Protein AF-A0A3P6SF74-F1 (afdb_monomer)

Organism: Cylicostephanus goldi (NCBI:txid71465)

Sequence (276 aa):
MNIPKIVLNPTRSVMKESSLDLLLTGCGDRRTVMIEMDGDQVPVDRVEEAIDQGLDATNKLLEAMNELRAQTGKEKASFTQSQFPEDLLDEVRALCEERLYYILTDPTHDKISRDEAIKEVGKDVVSSIPDGDPTLIQSIYRFLTKKALRDLILDNNMRCDGRGLTDFRPITISVDVFKRLHGSSLFQRGQTQVMSTVTFDSPAAAFHSDSISQLLGSQRKKMFMLHYEFPSYATNEISSSRGANRRELGHGALAEKALKHVVPKQFPYSIRLACQ

pLDDT: mean 92.91, std 8.89, range [43.84, 98.62]

InterPro domains:
  IPR001247 Exoribonuclease, phosphorolytic domain 1 [PF01138] (167-275)
  IPR012162 Polyribonucleotide nucleotidyltransferase [PTHR11252] (5-276)
  IPR015847 Exoribonuclease, phosphorolytic domain 2 [PF03725] (5-56)
  IPR015848 Polyribonucleotide nucleotidyltransferase, RNA-binding domain [PF03726] (88-163)
  IPR020568 Ribosomal protein uS5 domain 2-type superfamily [SSF54211] (136-275)
  IPR027408 PNPase/RNase PH domain superfamily [G3DSA:3.30.230.70] (4-83)
  IPR027408 PNPase/RNase PH domain superfamily [G3DSA:3.30.230.70] (166-276)
  IPR036345 Exoribonuclease, PH domain 2 superfamily [SSF55666] (5-79)

Structure (mmCIF, N/CA/C/O backbone):
data_AF-A0A3P6SF74-F1
#
_entry.id   AF-A0A3P6SF74-F1
#
loop_
_atom_site.group_PDB
_atom_site.id
_atom_site.type_symbol
_atom_site.label_atom_id
_atom_site.label_alt_id
_atom_site.label_comp_id
_atom_site.label_asym_id
_atom_site.label_entity_id
_atom_site.label_seq_id
_atom_site.pdbx_PDB_ins_code
_atom_site.Cartn_x
_atom_site.Cartn_y
_atom_site.Cartn_z
_atom_site.occupancy
_atom_site.B_iso_or_equiv
_atom_site.auth_seq_id
_atom_site.auth_comp_id
_atom_site.auth_asym_id
_atom_site.auth_atom_id
_atom_site.pdbx_PDB_model_num
ATOM 1 N N . MET A 1 1 ? 21.905 -24.222 -18.632 1.00 43.84 1 MET A N 1
ATOM 2 C CA . MET A 1 1 ? 21.871 -22.761 -18.402 1.00 43.84 1 MET A CA 1
ATOM 3 C C . MET A 1 1 ? 22.298 -22.527 -16.964 1.00 43.84 1 MET A C 1
ATOM 5 O O . MET A 1 1 ? 21.776 -23.218 -16.100 1.00 43.84 1 MET A O 1
ATOM 9 N N . ASN A 1 2 ? 23.276 -21.655 -16.705 1.00 54.09 2 ASN A N 1
ATOM 10 C CA . ASN A 1 2 ? 23.675 -21.340 -15.330 1.00 54.09 2 ASN A CA 1
ATOM 11 C C . ASN A 1 2 ? 22.537 -20.573 -14.656 1.00 54.09 2 ASN A C 1
ATOM 13 O O . ASN A 1 2 ? 22.202 -19.473 -15.091 1.00 54.09 2 ASN A O 1
ATOM 17 N N . ILE A 1 3 ? 21.935 -21.164 -13.626 1.00 67.50 3 ILE A N 1
ATOM 18 C CA . ILE A 1 3 ? 20.929 -20.492 -12.803 1.00 67.50 3 ILE A CA 1
ATOM 19 C C . ILE A 1 3 ? 21.654 -19.361 -12.053 1.00 67.50 3 ILE A C 1
ATOM 21 O O . ILE A 1 3 ? 22.651 -19.642 -11.379 1.00 67.50 3 ILE A O 1
ATOM 25 N N . PRO A 1 4 ? 21.224 -18.090 -12.182 1.00 77.12 4 PRO A N 1
ATOM 26 C CA . PRO A 1 4 ? 21.855 -16.976 -11.479 1.00 77.12 4 PRO A CA 1
ATOM 27 C C . PRO A 1 4 ? 21.840 -17.233 -9.973 1.00 77.12 4 PRO A C 1
ATOM 29 O O . PRO A 1 4 ? 20.814 -17.643 -9.440 1.00 77.12 4 PRO A O 1
ATOM 32 N N . LYS A 1 5 ? 22.954 -17.009 -9.278 1.00 89.62 5 LYS A N 1
ATOM 33 C CA . LYS A 1 5 ? 23.075 -17.278 -7.838 1.00 89.62 5 LYS A CA 1
ATOM 34 C C . LYS A 1 5 ? 22.464 -16.137 -7.012 1.00 89.62 5 LYS A C 1
ATOM 36 O O . LYS A 1 5 ? 22.734 -14.976 -7.302 1.00 89.62 5 LYS A O 1
ATOM 41 N N . ILE A 1 6 ? 21.720 -16.462 -5.950 1.00 95.06 6 ILE A N 1
ATOM 42 C CA . ILE A 1 6 ? 21.296 -15.478 -4.938 1.00 95.06 6 ILE A CA 1
ATOM 43 C C . ILE A 1 6 ? 22.501 -15.092 -4.073 1.00 95.06 6 ILE A C 1
ATOM 45 O O . ILE A 1 6 ? 23.246 -15.949 -3.590 1.00 95.06 6 ILE A O 1
ATOM 49 N N . VAL A 1 7 ? 22.708 -13.788 -3.892 1.00 95.75 7 VAL A N 1
ATOM 50 C CA . VAL A 1 7 ? 23.805 -13.233 -3.093 1.00 95.75 7 VAL A CA 1
ATOM 51 C C . VAL A 1 7 ? 23.215 -12.429 -1.944 1.00 95.75 7 VAL A C 1
ATOM 53 O O . VAL A 1 7 ? 22.525 -11.440 -2.165 1.00 95.75 7 VAL A O 1
ATOM 56 N N . LEU A 1 8 ? 23.512 -12.844 -0.714 1.00 96.06 8 LEU A N 1
ATOM 57 C CA . LEU A 1 8 ? 23.119 -12.125 0.495 1.00 96.06 8 LEU A CA 1
ATOM 58 C C . LEU A 1 8 ? 24.068 -10.950 0.745 1.00 96.06 8 LEU A C 1
ATOM 60 O O . LEU A 1 8 ? 25.281 -11.102 0.601 1.00 96.06 8 LEU A O 1
ATOM 64 N N . ASN A 1 9 ? 23.516 -9.804 1.152 1.00 95.38 9 ASN A N 1
ATOM 65 C CA . ASN A 1 9 ? 24.256 -8.565 1.431 1.00 95.38 9 ASN A CA 1
ATOM 66 C C . ASN A 1 9 ? 25.318 -8.233 0.354 1.00 95.38 9 ASN A C 1
ATOM 68 O O . ASN A 1 9 ? 26.505 -8.095 0.670 1.00 95.38 9 ASN A O 1
ATOM 72 N N . PRO A 1 10 ? 24.916 -8.146 -0.930 1.00 95.44 10 PRO A N 1
ATOM 73 C CA . PRO A 1 10 ? 25.836 -7.949 -2.044 1.00 95.44 10 PRO A CA 1
ATOM 74 C C . PRO A 1 10 ? 26.577 -6.611 -1.941 1.00 95.44 10 PRO A C 1
ATOM 76 O O . PRO A 1 10 ? 26.047 -5.593 -1.495 1.00 95.44 10 PRO A O 1
ATOM 79 N N . THR A 1 11 ? 27.825 -6.588 -2.410 1.00 93.69 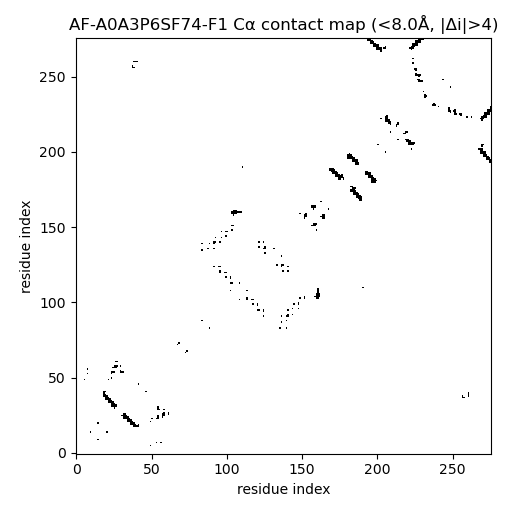11 THR A N 1
ATOM 80 C CA . THR A 1 11 ? 28.590 -5.337 -2.496 1.00 93.69 11 THR A CA 1
ATOM 81 C C . THR A 1 11 ? 28.019 -4.422 -3.581 1.00 93.69 11 THR A C 1
ATOM 83 O O . THR A 1 11 ? 27.364 -4.873 -4.522 1.00 93.69 11 THR A O 1
ATOM 86 N N . ARG A 1 12 ? 28.352 -3.124 -3.529 1.00 88.56 12 ARG A N 1
ATOM 87 C CA . ARG A 1 12 ? 27.967 -2.157 -4.576 1.00 88.56 12 ARG A CA 1
ATOM 88 C C . ARG A 1 12 ? 28.408 -2.569 -5.984 1.00 88.56 12 ARG A C 1
ATOM 90 O O . ARG A 1 12 ? 27.788 -2.143 -6.951 1.00 88.56 12 ARG A O 1
ATOM 97 N N . SER A 1 13 ? 29.492 -3.334 -6.113 1.00 90.12 13 SER A N 1
ATOM 98 C CA . SER A 1 13 ? 29.959 -3.829 -7.411 1.00 90.12 13 SER A CA 1
ATOM 99 C C . SER A 1 13 ? 29.071 -4.957 -7.927 1.00 90.12 13 SER A C 1
ATOM 101 O O . SER A 1 13 ? 28.646 -4.886 -9.072 1.00 90.12 13 SER A O 1
ATOM 103 N N . VAL A 1 14 ? 28.711 -5.920 -7.069 1.00 92.50 14 VAL A N 1
ATOM 104 C CA . VAL A 1 14 ? 27.783 -7.013 -7.415 1.00 92.50 14 VAL A CA 1
ATOM 105 C C . VAL A 1 14 ? 26.395 -6.462 -7.759 1.00 92.50 14 VAL A C 1
ATOM 107 O O . VAL A 1 14 ? 25.792 -6.874 -8.742 1.00 92.50 14 VAL A O 1
ATOM 110 N N . MET A 1 15 ? 25.923 -5.453 -7.021 1.00 91.06 15 MET A N 1
ATOM 111 C CA . MET A 1 15 ? 24.624 -4.816 -7.266 1.00 91.06 15 MET A CA 1
ATOM 112 C C . MET A 1 15 ? 24.486 -4.150 -8.640 1.00 91.06 15 MET A C 1
ATOM 114 O O . MET A 1 15 ? 23.375 -4.037 -9.142 1.00 91.06 15 MET A O 1
ATOM 118 N N . LYS A 1 16 ? 25.586 -3.720 -9.276 1.00 87.75 16 LYS A N 1
ATOM 119 C CA . LYS A 1 16 ? 25.535 -3.116 -10.624 1.00 87.75 16 LYS A CA 1
ATOM 120 C C . LYS A 1 16 ? 25.157 -4.118 -11.713 1.00 87.75 16 LYS A C 1
ATOM 122 O O . LYS A 1 16 ? 24.703 -3.698 -12.773 1.00 87.75 16 LYS A O 1
ATOM 127 N N . GLU A 1 17 ? 25.395 -5.399 -11.460 1.00 90.19 17 GLU A N 1
ATOM 128 C CA . GLU A 1 17 ? 25.134 -6.506 -12.382 1.00 90.19 17 GLU A CA 1
ATOM 129 C C . GLU A 1 17 ? 23.925 -7.341 -11.934 1.00 90.19 17 GLU A C 1
ATOM 131 O O . GLU A 1 17 ? 23.528 -8.273 -12.631 1.00 90.19 17 GLU A O 1
ATOM 136 N N . SER A 1 18 ? 23.331 -7.012 -10.781 1.00 93.44 18 SER A N 1
ATOM 137 C CA . SER A 1 18 ? 22.179 -7.730 -10.246 1.00 93.44 18 SER A CA 1
ATOM 138 C C . SER A 1 18 ? 20.902 -7.361 -10.994 1.00 93.44 18 SER A C 1
ATOM 140 O O . SER A 1 18 ? 20.617 -6.184 -11.218 1.00 93.44 18 SER A O 1
ATOM 142 N N . SER A 1 19 ? 20.098 -8.370 -11.321 1.00 94.19 19 SER A N 1
ATOM 143 C CA . SER A 1 19 ? 18.729 -8.194 -11.810 1.00 94.19 19 SER A CA 1
ATOM 144 C C . SER A 1 19 ? 17.705 -8.062 -10.680 1.00 94.19 19 SER A C 1
ATOM 146 O O . SER A 1 19 ? 16.549 -7.772 -10.966 1.00 94.19 19 SER A O 1
ATOM 148 N N . LEU A 1 20 ? 18.107 -8.268 -9.420 1.00 95.75 20 LEU A N 1
ATOM 149 C CA . LEU A 1 20 ? 17.253 -8.165 -8.237 1.00 95.75 20 LEU A CA 1
ATOM 150 C C . LEU A 1 20 ? 17.964 -7.392 -7.118 1.00 95.75 20 LEU A C 1
ATOM 152 O O . LEU A 1 20 ? 19.059 -7.757 -6.689 1.00 95.75 20 LEU A O 1
ATOM 156 N N . ASP A 1 21 ? 17.312 -6.355 -6.616 1.00 96.38 21 ASP A N 1
ATOM 157 C CA . ASP A 1 21 ? 17.598 -5.696 -5.346 1.00 96.38 21 ASP A CA 1
ATOM 158 C C . ASP A 1 21 ? 16.423 -5.990 -4.412 1.00 96.38 21 ASP A C 1
ATOM 160 O O . ASP A 1 21 ? 15.308 -5.531 -4.659 1.00 96.38 21 ASP A O 1
ATOM 164 N N . LEU A 1 22 ? 16.644 -6.814 -3.391 1.00 97.06 22 LEU A N 1
ATOM 165 C CA . LEU A 1 22 ? 15.616 -7.236 -2.445 1.00 97.06 22 LEU A CA 1
ATOM 166 C C . LEU A 1 22 ? 16.090 -6.926 -1.031 1.00 97.06 22 LEU A C 1
ATOM 168 O O . LEU A 1 22 ? 17.051 -7.517 -0.537 1.00 97.06 22 LEU A O 1
ATOM 172 N N . LEU A 1 23 ? 15.367 -6.035 -0.364 1.00 97.50 23 LEU A N 1
ATOM 173 C CA . LEU A 1 23 ? 15.525 -5.763 1.049 1.00 97.50 23 LEU A CA 1
ATOM 174 C C . LEU A 1 23 ? 14.398 -6.456 1.811 1.00 97.50 23 LEU A C 1
ATOM 176 O O . LEU A 1 23 ? 13.215 -6.217 1.572 1.00 97.50 23 LEU A O 1
ATOM 180 N N . LEU A 1 24 ? 14.790 -7.310 2.749 1.00 97.00 24 LEU A N 1
ATOM 181 C CA . LEU A 1 24 ? 13.889 -8.125 3.547 1.00 97.00 24 LEU A CA 1
ATOM 182 C C . LEU A 1 24 ? 14.137 -7.857 5.028 1.00 97.00 24 LEU A C 1
ATOM 184 O O . LEU A 1 24 ? 15.274 -7.852 5.493 1.00 97.00 24 LEU A O 1
ATOM 188 N N . THR A 1 25 ? 13.060 -7.664 5.781 1.00 96.44 25 THR A N 1
ATOM 189 C CA . THR A 1 25 ? 13.086 -7.677 7.245 1.00 96.44 25 THR A CA 1
ATOM 190 C C . THR A 1 25 ? 12.213 -8.813 7.740 1.00 96.44 25 THR A C 1
ATOM 192 O O . THR A 1 25 ? 11.014 -8.849 7.455 1.00 96.44 25 THR A O 1
ATOM 195 N N . GLY A 1 26 ? 12.814 -9.721 8.502 1.00 93.81 26 GLY A N 1
ATOM 196 C CA . GLY A 1 26 ? 12.118 -10.807 9.178 1.00 93.81 26 GLY A CA 1
ATOM 197 C C . GLY A 1 26 ? 12.044 -10.603 10.689 1.00 93.81 26 GLY A C 1
ATOM 198 O O . GLY A 1 26 ? 12.838 -9.875 11.286 1.00 93.81 26 GLY A O 1
ATOM 199 N N . CYS A 1 27 ? 11.094 -11.284 11.312 1.00 91.06 27 CYS A N 1
ATOM 200 C CA . CYS A 1 27 ? 11.079 -11.572 12.737 1.00 91.06 27 CYS A CA 1
ATOM 201 C C . CYS A 1 27 ? 11.029 -13.096 12.938 1.00 91.06 27 CYS A C 1
ATOM 203 O O . CYS A 1 27 ? 10.883 -13.843 11.968 1.00 91.06 27 CYS A O 1
ATOM 205 N N . GLY A 1 28 ? 11.226 -13.557 14.178 1.00 85.19 28 GLY A N 1
ATOM 206 C CA . GLY A 1 28 ? 11.358 -14.986 14.493 1.00 85.19 28 GLY A CA 1
ATOM 207 C C . GLY A 1 28 ? 10.264 -15.860 13.867 1.00 85.19 28 GLY A C 1
ATOM 208 O O . GLY A 1 28 ? 9.172 -15.383 13.556 1.00 85.19 28 GLY A O 1
ATOM 209 N N . ASP A 1 29 ? 10.559 -17.148 13.698 1.00 86.25 29 ASP A N 1
ATOM 210 C CA . ASP A 1 29 ? 9.662 -18.137 13.078 1.00 86.25 29 ASP A CA 1
ATOM 211 C C . ASP A 1 29 ? 9.425 -17.907 11.575 1.00 86.25 29 ASP A C 1
ATOM 213 O O . ASP A 1 29 ? 8.319 -18.102 11.077 1.00 86.25 29 ASP A O 1
ATOM 217 N N . ARG A 1 30 ? 10.461 -17.470 10.839 1.00 89.69 30 ARG A N 1
ATOM 218 C CA . ARG A 1 30 ? 10.393 -17.197 9.385 1.00 89.69 30 ARG A CA 1
ATOM 219 C C . ARG A 1 30 ? 9.278 -16.212 8.998 1.00 89.69 30 ARG A C 1
ATOM 221 O O . ARG A 1 30 ? 8.708 -16.301 7.912 1.00 89.69 30 ARG A O 1
ATOM 228 N N . ARG A 1 31 ? 8.936 -15.268 9.874 1.00 93.25 31 ARG A N 1
ATOM 229 C CA . ARG A 1 31 ? 7.874 -14.297 9.601 1.00 93.25 31 ARG A CA 1
ATOM 230 C C . ARG A 1 31 ? 8.437 -13.071 8.906 1.00 93.25 31 ARG A C 1
ATOM 232 O O . ARG A 1 31 ? 9.349 -12.421 9.409 1.00 93.25 31 ARG A O 1
ATOM 239 N N . THR A 1 32 ? 7.845 -12.712 7.777 1.00 95.38 32 THR A N 1
ATOM 240 C CA . THR A 1 32 ? 8.178 -11.483 7.057 1.00 95.38 32 THR A CA 1
ATOM 241 C C . THR A 1 32 ? 7.487 -10.281 7.695 1.00 95.38 32 THR A C 1
ATOM 243 O O . THR A 1 32 ? 6.274 -10.283 7.893 1.00 95.38 32 THR A O 1
ATOM 246 N N . VAL A 1 33 ? 8.260 -9.233 7.984 1.00 96.44 33 VAL A N 1
ATOM 247 C CA . VAL A 1 33 ? 7.759 -7.938 8.473 1.00 96.44 33 VAL A CA 1
ATOM 248 C C . VAL A 1 33 ? 7.699 -6.916 7.342 1.00 96.44 33 VAL A C 1
ATOM 250 O O . VAL A 1 33 ? 6.739 -6.155 7.255 1.00 96.44 33 VAL A O 1
ATOM 253 N N . MET A 1 34 ? 8.717 -6.881 6.479 1.00 97.50 34 MET A N 1
ATOM 254 C CA . MET A 1 34 ? 8.796 -5.920 5.379 1.00 97.50 34 MET A CA 1
ATOM 255 C C . MET A 1 34 ? 9.583 -6.490 4.200 1.00 97.50 34 MET A C 1
ATOM 257 O O . MET A 1 34 ? 10.592 -7.167 4.398 1.00 97.50 34 MET A O 1
ATOM 261 N N . ILE A 1 35 ? 9.108 -6.191 2.991 1.00 96.81 35 ILE A N 1
ATOM 262 C CA . ILE A 1 35 ? 9.794 -6.424 1.721 1.00 96.81 35 ILE A CA 1
ATOM 263 C C . ILE A 1 35 ? 9.791 -5.106 0.948 1.00 96.81 35 ILE A C 1
ATOM 265 O O . ILE A 1 35 ? 8.738 -4.494 0.783 1.00 96.81 35 ILE A O 1
ATOM 269 N N . GLU A 1 36 ? 10.954 -4.713 0.444 1.00 97.56 36 GLU A N 1
ATOM 270 C CA . GLU A 1 36 ? 11.131 -3.643 -0.535 1.00 97.56 36 GLU A CA 1
ATOM 271 C C . GLU A 1 36 ? 12.008 -4.197 -1.656 1.00 97.56 36 GLU A C 1
ATOM 273 O O . GLU A 1 36 ? 13.078 -4.741 -1.384 1.00 97.56 36 GLU A O 1
ATOM 278 N N . MET A 1 37 ? 11.567 -4.088 -2.912 1.00 95.62 37 MET A N 1
ATOM 279 C CA . MET A 1 37 ? 12.293 -4.702 -4.022 1.00 95.62 37 MET A CA 1
ATOM 280 C C . MET A 1 37 ? 12.320 -3.859 -5.293 1.00 95.62 37 MET A C 1
ATOM 282 O O . MET A 1 37 ? 11.469 -3.000 -5.526 1.00 95.62 37 MET A O 1
ATOM 286 N N . ASP A 1 38 ? 13.312 -4.136 -6.124 1.00 95.44 38 ASP A N 1
ATOM 287 C CA . ASP A 1 38 ? 13.512 -3.586 -7.454 1.00 95.44 38 ASP A CA 1
ATOM 288 C C . ASP A 1 38 ? 14.123 -4.683 -8.330 1.00 95.44 38 ASP A C 1
ATOM 290 O O . ASP A 1 38 ? 15.183 -5.216 -8.011 1.00 95.44 38 ASP A O 1
ATOM 294 N N . GLY A 1 39 ? 13.434 -5.069 -9.403 1.00 94.44 39 GLY A N 1
ATOM 295 C CA . GLY A 1 39 ? 13.828 -6.221 -10.206 1.00 94.44 39 GLY A CA 1
ATOM 296 C C . GLY A 1 39 ? 13.581 -6.025 -11.695 1.00 94.44 39 GLY A C 1
ATOM 297 O O . GLY A 1 39 ? 12.518 -5.555 -12.099 1.00 94.44 39 GLY A O 1
ATOM 298 N N . ASP A 1 40 ? 14.552 -6.430 -12.510 1.00 95.00 40 ASP A N 1
ATOM 299 C CA . ASP A 1 40 ? 14.446 -6.464 -13.970 1.00 95.00 40 ASP A CA 1
ATOM 300 C C . ASP A 1 40 ? 13.708 -7.737 -14.404 1.00 95.00 40 ASP A C 1
ATOM 302 O O . ASP A 1 40 ? 14.323 -8.757 -14.715 1.00 95.00 40 ASP A O 1
ATOM 306 N N . GLN A 1 41 ? 12.370 -7.688 -14.332 1.00 93.50 41 GLN A N 1
ATOM 307 C CA . GLN A 1 41 ? 11.460 -8.756 -14.780 1.00 93.50 41 GLN A CA 1
ATOM 308 C C . GLN A 1 41 ? 11.825 -10.146 -14.225 1.00 93.50 41 GLN A C 1
ATOM 310 O O . GLN A 1 41 ? 11.808 -11.157 -14.928 1.00 93.50 41 GLN A O 1
ATOM 315 N N . VAL A 1 42 ? 12.176 -10.186 -12.939 1.00 95.06 42 VAL A N 1
ATOM 316 C CA . VAL A 1 42 ? 12.613 -11.404 -12.253 1.00 95.06 42 VAL A CA 1
ATOM 317 C C . VAL A 1 42 ? 11.432 -12.378 -12.102 1.00 95.06 42 VAL A C 1
ATOM 319 O O . VAL A 1 42 ? 10.369 -11.958 -11.640 1.00 95.06 42 VAL A O 1
ATOM 322 N N . PRO A 1 43 ? 11.597 -13.667 -12.458 1.00 95.12 43 PRO A N 1
ATOM 323 C CA . PRO A 1 43 ? 10.570 -14.687 -12.252 1.00 95.12 43 PRO A CA 1
ATOM 324 C C . PRO A 1 43 ? 10.137 -14.820 -10.783 1.00 95.12 43 PRO A C 1
ATOM 326 O O . PRO A 1 43 ? 10.958 -14.681 -9.875 1.00 95.12 43 PRO A O 1
ATOM 329 N N . VAL A 1 44 ? 8.851 -15.099 -10.547 1.00 95.12 44 VAL A N 1
ATOM 330 C CA . VAL A 1 44 ? 8.259 -15.139 -9.193 1.00 95.12 44 VAL A CA 1
ATOM 331 C C . VAL A 1 44 ? 8.921 -16.198 -8.310 1.00 95.12 44 VAL A C 1
ATOM 333 O O . VAL A 1 44 ? 9.284 -15.898 -7.179 1.00 95.12 44 VAL A O 1
ATOM 336 N N . ASP A 1 45 ? 9.174 -17.388 -8.850 1.00 95.88 45 ASP A N 1
ATOM 337 C CA . ASP A 1 45 ? 9.881 -18.486 -8.179 1.00 95.88 45 ASP A CA 1
ATOM 338 C C . ASP A 1 45 ? 11.293 -18.079 -7.720 1.00 95.88 45 ASP A C 1
ATOM 340 O O . ASP A 1 45 ? 11.754 -18.466 -6.646 1.00 95.88 45 ASP A O 1
ATOM 344 N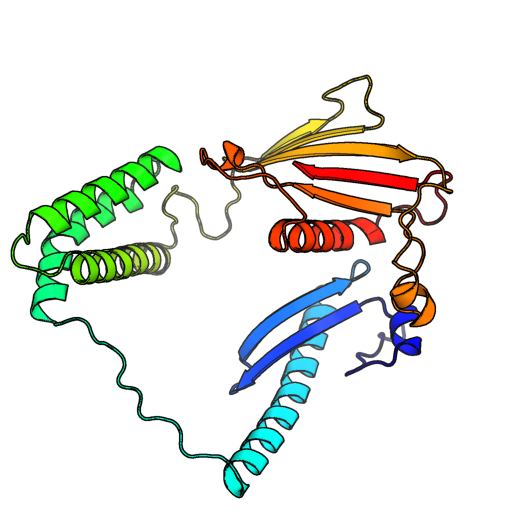 N . ARG A 1 46 ? 11.984 -17.229 -8.493 1.00 95.12 46 ARG A N 1
ATOM 345 C CA . ARG A 1 46 ? 13.293 -16.685 -8.096 1.00 95.12 46 ARG A CA 1
ATOM 346 C C . ARG A 1 46 ? 13.181 -15.670 -6.961 1.00 95.12 46 ARG A C 1
ATOM 348 O O . ARG A 1 46 ? 14.081 -15.615 -6.124 1.00 95.12 46 ARG A O 1
ATOM 355 N N . VAL A 1 47 ? 12.109 -14.876 -6.927 1.00 95.56 47 VAL A N 1
ATOM 356 C CA . VAL A 1 47 ? 11.836 -13.947 -5.819 1.00 95.56 47 VAL A CA 1
ATOM 357 C C . VAL A 1 47 ? 11.501 -14.725 -4.546 1.00 95.56 47 VAL A C 1
ATOM 359 O O . VAL A 1 47 ? 12.038 -14.398 -3.491 1.00 95.56 47 VAL A O 1
ATOM 362 N N . GLU A 1 48 ? 10.688 -15.777 -4.641 1.00 95.88 48 GLU A N 1
ATOM 363 C CA . GLU A 1 48 ? 10.366 -16.667 -3.518 1.00 95.88 48 GLU A CA 1
ATOM 364 C C . GLU A 1 48 ? 11.628 -17.327 -2.945 1.00 95.88 48 GLU A C 1
ATOM 366 O O . GLU A 1 48 ? 11.880 -17.220 -1.745 1.00 95.88 48 GLU A O 1
ATOM 371 N N . GLU A 1 49 ? 12.497 -17.887 -3.798 1.00 96.00 49 GLU A N 1
ATOM 372 C CA . GLU A 1 49 ? 13.772 -18.465 -3.351 1.00 96.00 49 GLU A CA 1
ATOM 373 C C . GLU A 1 49 ? 14.671 -17.418 -2.662 1.00 96.00 49 GLU A C 1
ATOM 375 O O . GLU A 1 49 ? 15.332 -17.712 -1.662 1.00 96.00 49 GLU A O 1
ATOM 380 N N . ALA A 1 50 ? 14.696 -16.177 -3.164 1.00 96.44 50 ALA A N 1
ATOM 381 C CA . ALA A 1 50 ? 15.460 -15.090 -2.552 1.00 96.44 50 ALA A CA 1
ATOM 382 C C . ALA A 1 50 ? 14.905 -14.686 -1.178 1.00 96.44 50 ALA A C 1
ATOM 384 O O . ALA A 1 50 ? 15.687 -14.417 -0.261 1.00 96.44 50 ALA A O 1
ATOM 385 N N . ILE A 1 51 ? 13.579 -14.677 -1.013 1.00 96.88 51 ILE A N 1
ATOM 386 C CA . ILE A 1 51 ? 12.927 -14.434 0.278 1.00 96.88 51 ILE A CA 1
ATOM 387 C C . ILE A 1 51 ? 13.272 -15.557 1.257 1.00 96.88 51 ILE A C 1
ATOM 389 O O . ILE A 1 51 ? 13.674 -15.265 2.382 1.00 96.88 51 ILE A O 1
ATOM 393 N N . ASP A 1 52 ? 13.191 -16.820 0.835 1.00 95.50 52 ASP A N 1
ATOM 394 C CA . ASP A 1 52 ? 13.498 -17.963 1.697 1.00 95.50 52 ASP A CA 1
ATOM 395 C C . ASP A 1 52 ? 14.946 -17.940 2.199 1.00 95.50 52 ASP A C 1
ATOM 397 O O . ASP A 1 52 ? 15.179 -18.036 3.409 1.00 95.50 52 ASP A O 1
ATOM 401 N N . GLN A 1 53 ? 15.915 -17.724 1.300 1.00 95.88 53 GLN A N 1
ATOM 402 C CA . GLN A 1 53 ? 17.324 -17.583 1.685 1.00 95.88 53 GLN A CA 1
ATOM 403 C C . GLN A 1 53 ? 17.568 -16.341 2.556 1.00 95.88 53 GLN A C 1
ATOM 405 O O . GLN A 1 53 ? 18.410 -16.360 3.459 1.00 95.88 53 GLN A O 1
ATOM 410 N N . GLY A 1 54 ? 16.830 -15.254 2.311 1.00 96.06 54 GLY A N 1
ATOM 411 C CA . GLY A 1 54 ? 16.881 -14.043 3.125 1.00 96.06 54 GLY A CA 1
ATOM 412 C C . GLY A 1 54 ? 16.356 -14.260 4.550 1.00 96.06 54 GLY A C 1
ATOM 413 O O . GLY A 1 54 ? 16.952 -13.758 5.508 1.00 96.06 54 GLY A O 1
ATOM 414 N N . LEU A 1 55 ? 15.279 -15.033 4.718 1.00 96.44 55 LEU A N 1
ATOM 415 C CA . LEU A 1 55 ? 14.722 -15.386 6.029 1.00 96.44 55 LEU A CA 1
ATOM 416 C C . LEU A 1 55 ? 15.677 -16.293 6.816 1.00 96.44 55 LEU A C 1
ATOM 418 O O . LEU A 1 55 ? 15.890 -16.054 8.006 1.00 96.44 55 LEU A O 1
ATOM 422 N N . ASP A 1 56 ? 16.320 -17.262 6.158 1.00 94.38 56 ASP A N 1
ATOM 423 C CA . ASP A 1 56 ? 17.359 -18.100 6.776 1.00 94.38 56 ASP A CA 1
ATOM 424 C C . ASP A 1 56 ? 18.536 -17.267 7.289 1.00 94.38 56 ASP A C 1
ATOM 426 O O . ASP A 1 56 ? 19.026 -17.465 8.404 1.00 94.38 56 ASP A O 1
ATOM 430 N N . ALA A 1 57 ? 18.986 -16.300 6.489 1.00 94.00 57 ALA A N 1
ATOM 431 C CA . ALA A 1 57 ? 20.045 -15.381 6.884 1.00 94.00 57 ALA A CA 1
ATOM 432 C C . ALA A 1 57 ? 19.619 -14.476 8.050 1.00 94.00 57 ALA A C 1
ATOM 434 O O . ALA A 1 57 ? 20.398 -14.247 8.976 1.00 94.00 57 ALA A O 1
ATOM 435 N N . THR A 1 58 ? 18.374 -13.996 8.028 1.00 95.44 58 THR A N 1
ATOM 436 C CA . THR A 1 58 ? 17.806 -13.155 9.088 1.00 95.44 58 THR A CA 1
ATOM 437 C C . THR A 1 58 ? 17.716 -13.911 10.411 1.00 95.44 58 THR A C 1
ATOM 439 O O . THR A 1 58 ? 18.045 -13.344 11.450 1.00 95.44 58 THR A O 1
ATOM 442 N N . ASN A 1 59 ? 17.353 -15.197 10.395 1.00 92.94 59 ASN A N 1
ATOM 443 C CA . ASN A 1 59 ? 17.291 -16.014 11.610 1.00 92.94 59 ASN A CA 1
ATOM 444 C C . ASN A 1 59 ? 18.648 -16.097 12.323 1.00 92.94 59 ASN A C 1
ATOM 446 O O . ASN A 1 59 ? 18.701 -15.910 13.535 1.00 92.94 59 ASN A O 1
ATOM 450 N N . LYS A 1 60 ? 19.754 -16.239 11.581 1.00 93.19 60 LYS A N 1
ATOM 451 C CA . LYS A 1 60 ? 21.112 -16.223 12.161 1.00 93.19 60 LYS A CA 1
ATOM 452 C C . LYS A 1 60 ? 21.438 -14.894 12.848 1.00 93.19 60 LYS A C 1
ATOM 454 O O . LYS A 1 60 ? 22.077 -14.866 13.896 1.00 93.19 60 LYS A O 1
ATOM 459 N N . LEU A 1 61 ? 20.991 -13.775 12.270 1.00 94.31 61 LEU A N 1
ATOM 460 C CA . LEU A 1 61 ? 21.143 -12.456 12.893 1.00 94.31 61 LEU A CA 1
ATOM 461 C C . LEU A 1 61 ? 20.296 -12.341 14.165 1.00 94.31 61 LEU A C 1
ATOM 463 O O . LEU A 1 61 ? 20.766 -11.800 15.162 1.00 94.31 61 LEU A O 1
ATOM 467 N N . LEU A 1 62 ? 19.067 -12.863 14.147 1.00 94.88 62 LEU A N 1
ATOM 468 C CA . LEU A 1 62 ? 18.178 -12.872 15.310 1.00 94.88 62 LEU A CA 1
ATOM 469 C C . LEU A 1 62 ? 18.737 -13.725 16.454 1.00 94.88 62 LEU A C 1
ATOM 471 O O . LEU A 1 62 ? 18.649 -13.306 17.607 1.00 94.88 62 LEU A O 1
ATOM 475 N N . GLU A 1 63 ? 19.336 -14.878 16.155 1.00 94.94 63 GLU A N 1
ATOM 476 C CA . GLU A 1 63 ? 20.042 -15.717 17.132 1.00 94.94 63 GLU A CA 1
ATOM 477 C C . GLU A 1 63 ? 21.166 -14.929 17.813 1.00 94.94 63 GLU A C 1
ATOM 479 O O . GLU A 1 63 ? 21.142 -14.769 19.032 1.00 94.94 63 GLU A O 1
ATOM 484 N N . ALA A 1 64 ? 22.059 -14.308 17.036 1.00 95.62 64 ALA A N 1
ATOM 485 C CA . ALA A 1 64 ? 23.141 -13.485 17.577 1.00 95.62 64 ALA A CA 1
ATOM 486 C C . ALA A 1 64 ? 22.627 -12.284 18.401 1.00 95.62 64 ALA A C 1
ATOM 488 O O . ALA A 1 64 ? 23.169 -11.961 19.460 1.00 95.62 64 ALA A O 1
ATOM 489 N N . MET A 1 65 ? 21.551 -11.620 17.959 1.00 95.69 65 MET A N 1
ATOM 490 C CA . MET A 1 65 ? 20.916 -10.539 18.724 1.00 95.69 65 MET A CA 1
ATOM 491 C C . MET A 1 65 ? 20.310 -11.043 20.042 1.00 95.69 65 MET A C 1
ATOM 493 O O . MET A 1 65 ? 20.379 -10.345 21.056 1.00 95.69 65 MET A O 1
ATOM 497 N N . ASN A 1 66 ? 19.720 -12.241 20.048 1.00 95.31 66 ASN A N 1
ATOM 498 C CA . ASN A 1 66 ? 19.166 -12.863 21.247 1.00 95.31 66 ASN A CA 1
ATOM 499 C C . ASN A 1 66 ? 20.265 -13.291 22.226 1.00 95.31 66 ASN A C 1
ATOM 501 O O . ASN A 1 66 ? 20.094 -13.090 23.428 1.00 95.31 66 ASN A O 1
ATOM 505 N N . GLU A 1 67 ? 21.391 -13.808 21.735 1.00 97.25 67 GLU A N 1
ATOM 506 C CA . GLU A 1 67 ? 22.576 -14.108 22.548 1.00 97.25 67 GLU A CA 1
ATOM 507 C C . GLU A 1 67 ? 23.144 -12.840 23.191 1.00 97.25 67 GLU A C 1
ATOM 509 O O . GLU A 1 67 ? 23.348 -12.793 24.406 1.00 97.25 67 GLU A O 1
ATOM 514 N N . LEU A 1 68 ? 23.316 -11.768 22.410 1.00 97.56 68 LEU A N 1
ATOM 515 C CA . LEU A 1 68 ? 23.781 -10.480 22.925 1.00 97.56 68 LEU A CA 1
ATOM 516 C C . LEU A 1 68 ? 22.823 -9.919 23.986 1.00 97.56 68 LEU A C 1
ATOM 518 O O . LEU A 1 68 ? 23.257 -9.428 25.033 1.00 97.56 68 LEU A O 1
ATOM 522 N N . ARG A 1 69 ? 21.511 -10.034 23.745 1.00 96.62 69 ARG A N 1
ATOM 523 C CA . ARG A 1 69 ? 20.470 -9.664 24.711 1.00 96.62 69 ARG A CA 1
ATOM 524 C C . ARG A 1 69 ? 20.538 -10.518 25.976 1.00 96.62 69 ARG A C 1
ATOM 526 O O . ARG A 1 69 ? 20.313 -9.980 27.051 1.00 96.62 69 ARG A O 1
ATOM 533 N N . ALA A 1 70 ? 20.835 -11.812 25.881 1.00 96.94 70 ALA A N 1
ATOM 534 C CA . ALA A 1 70 ? 20.965 -12.673 27.055 1.00 96.94 70 ALA A CA 1
ATOM 535 C C . ALA A 1 7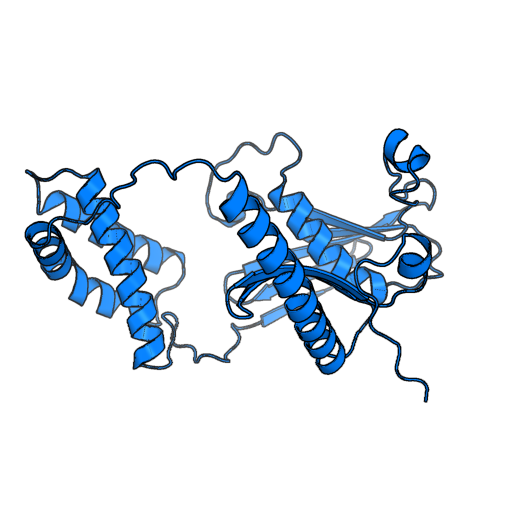0 ? 22.172 -12.281 27.925 1.00 96.94 70 ALA A C 1
ATOM 537 O O . ALA A 1 70 ? 22.093 -12.353 29.146 1.00 96.94 70 ALA A O 1
ATOM 538 N N . GLN A 1 71 ? 23.264 -11.824 27.306 1.00 97.38 71 GLN A N 1
ATOM 539 C CA . GLN A 1 71 ? 24.481 -11.421 28.018 1.00 97.38 71 GLN A CA 1
ATOM 540 C C . GLN A 1 71 ? 24.393 -10.015 28.629 1.00 97.38 71 GLN A C 1
ATOM 542 O O . GLN A 1 71 ? 24.941 -9.774 29.700 1.00 97.38 71 GLN A O 1
ATOM 547 N N . THR A 1 72 ? 23.758 -9.065 27.932 1.00 97.12 72 THR A N 1
ATOM 548 C CA . THR A 1 72 ? 23.855 -7.626 28.264 1.00 97.12 72 THR A CA 1
ATOM 549 C C . THR A 1 72 ? 22.540 -6.853 28.134 1.00 97.12 72 THR A C 1
ATOM 551 O O . THR A 1 72 ? 22.510 -5.625 28.249 1.00 97.12 72 THR A O 1
ATOM 554 N N . GLY A 1 73 ? 21.432 -7.544 27.868 1.00 95.31 73 GLY A N 1
ATOM 555 C CA . GLY A 1 73 ? 20.132 -6.921 27.667 1.00 95.31 73 GLY A CA 1
ATOM 556 C C . GLY A 1 73 ? 19.608 -6.270 28.941 1.00 95.31 73 GLY A C 1
ATOM 557 O O . GLY A 1 73 ? 19.634 -6.854 30.019 1.00 95.31 73 GLY A O 1
ATOM 558 N N . LYS A 1 74 ? 19.084 -5.052 28.802 1.00 96.50 74 LYS A N 1
ATOM 559 C CA . LYS A 1 74 ? 18.355 -4.387 29.884 1.00 96.50 74 LYS A CA 1
ATOM 560 C C . LYS A 1 74 ? 17.013 -5.074 30.108 1.00 96.50 74 LYS A C 1
ATOM 562 O O . LYS A 1 74 ? 16.383 -5.534 29.149 1.00 96.50 74 LYS A O 1
ATOM 567 N N . GLU A 1 75 ? 16.561 -5.070 31.358 1.00 94.88 75 GLU A N 1
ATOM 568 C CA . GLU A 1 75 ? 15.204 -5.479 31.699 1.00 94.88 75 GLU A CA 1
ATOM 569 C C . GLU A 1 75 ? 14.198 -4.657 30.883 1.00 94.88 75 GLU A C 1
ATOM 571 O O . GLU A 1 75 ? 14.356 -3.446 30.683 1.00 94.88 75 GLU A O 1
ATOM 576 N N . LYS A 1 76 ? 13.188 -5.335 30.334 1.00 94.62 76 LYS A N 1
ATOM 577 C CA . LYS A 1 76 ? 12.118 -4.653 29.610 1.00 94.62 76 LYS A CA 1
ATOM 578 C C . LYS A 1 76 ? 11.314 -3.834 30.610 1.00 94.62 76 LYS A C 1
ATOM 580 O O . LYS A 1 76 ? 10.988 -4.325 31.683 1.00 94.62 76 LYS A O 1
ATOM 585 N N . ALA A 1 77 ? 10.973 -2.603 30.237 1.00 93.81 77 ALA A N 1
ATOM 586 C CA . ALA A 1 77 ? 10.045 -1.810 31.029 1.00 93.81 77 ALA A CA 1
ATOM 587 C C . ALA A 1 77 ? 8.738 -2.593 31.211 1.00 93.81 77 ALA A C 1
ATOM 589 O O . ALA A 1 77 ? 8.246 -3.202 30.254 1.00 93.81 77 ALA A O 1
ATOM 590 N N . SER A 1 78 ? 8.188 -2.570 32.425 1.00 92.56 78 SER A N 1
ATOM 591 C CA . SER A 1 78 ? 6.862 -3.118 32.668 1.00 92.56 78 SER A CA 1
ATOM 592 C C . SER A 1 78 ? 5.857 -2.376 31.788 1.00 92.56 78 SER A C 1
ATOM 594 O O . SER A 1 78 ? 5.797 -1.147 31.759 1.00 92.56 78 SER A O 1
ATOM 596 N N . PHE A 1 79 ? 5.098 -3.139 31.011 1.00 89.88 79 PHE A N 1
ATOM 597 C CA . PHE A 1 79 ? 4.057 -2.620 30.141 1.00 89.88 79 PHE A CA 1
ATOM 598 C C . PHE A 1 79 ? 2.806 -3.452 30.370 1.00 89.88 79 PHE A C 1
ATOM 600 O O . PHE A 1 79 ? 2.781 -4.644 30.067 1.00 89.88 79 PHE A O 1
ATOM 607 N N . THR A 1 80 ? 1.770 -2.815 30.901 1.00 86.31 80 THR A N 1
ATOM 608 C CA . THR A 1 80 ? 0.440 -3.411 30.972 1.00 86.31 80 THR A CA 1
ATOM 609 C C . THR A 1 80 ? -0.323 -2.949 29.746 1.00 86.31 80 THR A C 1
ATOM 611 O O . THR A 1 80 ? -0.570 -1.755 29.579 1.00 86.31 80 THR A O 1
ATOM 614 N N . GLN A 1 81 ? -0.677 -3.885 28.867 1.00 81.94 81 GLN A N 1
ATOM 615 C CA . GLN A 1 81 ? -1.535 -3.571 27.734 1.00 81.94 81 GLN A CA 1
ATOM 616 C C . GLN A 1 81 ? -2.891 -3.101 28.262 1.00 81.94 8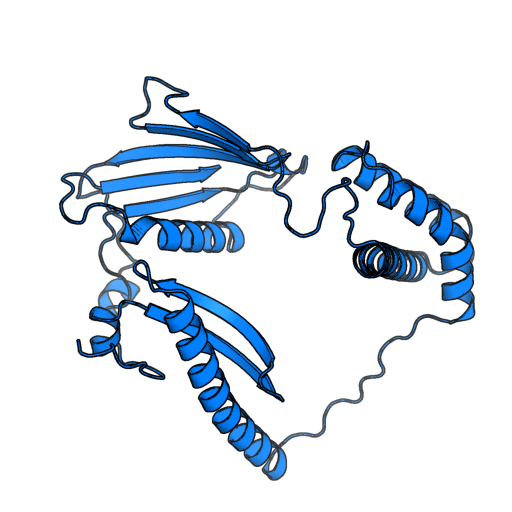1 GLN A C 1
ATOM 618 O O . GLN A 1 81 ? -3.531 -3.816 29.031 1.00 81.94 81 GLN A O 1
ATOM 623 N N . SER A 1 82 ? -3.333 -1.915 27.844 1.00 79.25 82 SER A N 1
ATOM 624 C CA . SER A 1 82 ? -4.681 -1.441 28.145 1.00 79.25 82 SER A CA 1
ATOM 625 C C . SER A 1 82 ? -5.689 -2.421 27.552 1.00 79.25 82 SER A C 1
ATOM 627 O O . SER A 1 82 ? -5.772 -2.575 26.332 1.00 79.25 82 SER A O 1
ATOM 629 N N . GLN A 1 83 ? -6.415 -3.112 28.423 1.00 87.56 83 GLN A N 1
ATOM 630 C CA . GLN A 1 83 ? -7.572 -3.906 28.040 1.00 87.56 83 GLN A CA 1
ATOM 631 C C . GLN A 1 83 ? -8.813 -3.029 28.148 1.00 87.56 83 GLN A C 1
ATOM 633 O O . GLN A 1 83 ? -8.886 -2.141 29.000 1.00 87.56 83 GLN A O 1
ATOM 638 N N . PHE A 1 84 ? -9.770 -3.253 27.256 1.00 92.81 84 PHE A N 1
ATOM 639 C CA . PHE A 1 84 ? -11.068 -2.610 27.378 1.00 92.81 84 PHE A CA 1
ATOM 640 C C . PHE A 1 84 ? -11.820 -3.226 28.565 1.00 92.81 84 PHE A C 1
ATOM 642 O O . PHE A 1 84 ? -11.740 -4.444 28.732 1.00 92.81 84 PHE A O 1
ATOM 649 N N . PRO A 1 85 ? -12.532 -2.428 29.380 1.00 94.19 85 PRO A N 1
ATOM 650 C CA . PRO A 1 85 ? -13.445 -2.973 30.380 1.00 94.19 85 PRO A CA 1
ATOM 651 C C . PRO A 1 85 ? -14.470 -3.879 29.691 1.00 94.19 85 PRO A C 1
ATOM 653 O O . PRO A 1 85 ? -15.065 -3.462 28.698 1.00 94.19 85 PRO A O 1
ATOM 656 N N . GLU A 1 86 ? -14.643 -5.105 30.186 1.00 94.56 86 GLU A N 1
ATOM 657 C CA . GLU A 1 86 ? -15.480 -6.129 29.541 1.00 94.56 86 GLU A CA 1
ATOM 658 C C . GLU A 1 86 ? -16.941 -5.674 29.432 1.00 94.56 86 GLU A C 1
ATOM 660 O O . GLU A 1 86 ? -17.500 -5.694 28.338 1.00 94.56 86 GLU A O 1
ATOM 665 N N . ASP A 1 87 ? -17.488 -5.109 30.512 1.00 95.56 87 ASP A N 1
ATOM 666 C CA . ASP A 1 87 ? -18.850 -4.562 30.542 1.00 95.56 87 ASP A CA 1
ATOM 667 C C . ASP A 1 87 ? -19.065 -3.482 29.467 1.00 95.56 87 ASP A C 1
ATOM 669 O O . ASP A 1 87 ? -20.031 -3.530 28.708 1.00 95.56 87 ASP A O 1
ATOM 673 N N . LEU A 1 88 ? -18.124 -2.535 29.340 1.00 96.31 88 LEU A N 1
ATOM 674 C CA . LEU A 1 88 ? -18.208 -1.461 28.343 1.00 96.31 88 LEU A CA 1
ATOM 675 C C . LEU A 1 88 ? -18.015 -1.992 26.916 1.00 96.31 88 LEU A C 1
ATOM 677 O O . LEU A 1 88 ? -18.624 -1.496 25.970 1.00 96.31 88 LEU A O 1
ATOM 681 N N . LEU A 1 89 ? -17.148 -2.991 26.737 1.00 97.00 89 LEU A N 1
ATOM 682 C CA . LEU A 1 89 ? -16.944 -3.646 25.448 1.00 97.00 89 LEU A CA 1
ATOM 683 C C . LEU A 1 89 ? -18.227 -4.335 24.971 1.00 97.00 89 LEU A C 1
ATOM 685 O O . LEU A 1 89 ? -18.566 -4.224 23.791 1.00 97.00 89 LEU A O 1
ATOM 689 N N . ASP A 1 90 ? -18.912 -5.043 25.863 1.00 97.44 90 ASP A N 1
ATOM 690 C CA . ASP A 1 90 ? -20.155 -5.746 25.556 1.00 97.44 90 ASP A CA 1
ATOM 691 C C . ASP A 1 90 ? -21.318 -4.772 25.334 1.00 97.44 90 ASP A C 1
ATOM 693 O O . ASP A 1 90 ? -22.079 -4.947 24.381 1.00 97.44 90 ASP A O 1
ATOM 697 N N . GLU A 1 91 ? -21.400 -3.695 26.119 1.00 97.88 91 GLU A N 1
ATOM 698 C CA . GLU A 1 91 ? -22.377 -2.621 25.915 1.00 97.88 91 GLU A CA 1
ATOM 699 C C . GLU A 1 91 ? -22.211 -1.960 24.537 1.00 97.88 91 GLU A C 1
ATOM 701 O O . GLU A 1 91 ? -23.161 -1.883 23.756 1.00 97.88 91 GLU A O 1
ATOM 706 N N . VAL A 1 92 ? -20.987 -1.557 24.173 1.00 98.25 92 VAL A N 1
ATOM 707 C CA . VAL A 1 92 ? -20.713 -0.973 22.850 1.00 98.25 92 VAL A CA 1
ATOM 708 C C . VAL A 1 92 ? -20.999 -1.976 21.731 1.00 98.25 92 VAL A C 1
ATOM 710 O O . VAL A 1 92 ? -21.540 -1.591 20.691 1.00 98.25 92 VAL A O 1
ATOM 713 N N . ARG A 1 93 ? -20.667 -3.261 21.925 1.00 98.31 93 ARG A N 1
ATOM 714 C CA . ARG A 1 93 ? -20.957 -4.315 20.943 1.00 98.31 93 ARG A CA 1
ATOM 715 C C . ARG A 1 93 ? -22.454 -4.423 20.683 1.00 98.31 93 ARG A C 1
ATOM 717 O O . ARG A 1 93 ? -22.847 -4.361 19.518 1.00 98.31 93 ARG A O 1
ATOM 724 N N . ALA A 1 94 ? -23.265 -4.503 21.736 1.00 98.06 94 ALA A N 1
ATOM 725 C CA . ALA A 1 94 ? -24.718 -4.602 21.630 1.00 98.06 94 ALA A CA 1
ATOM 726 C C . ALA A 1 94 ? -25.336 -3.430 20.843 1.00 98.06 94 ALA A C 1
ATOM 728 O O . ALA A 1 94 ? -26.313 -3.617 20.122 1.00 98.06 94 ALA A O 1
ATOM 729 N N . LEU A 1 95 ? -24.740 -2.236 20.924 1.00 97.94 95 LEU A N 1
ATOM 730 C CA . LEU A 1 95 ? -25.223 -1.042 20.224 1.00 97.94 95 LEU A CA 1
ATOM 731 C C . LEU A 1 95 ? -24.841 -0.979 18.736 1.00 97.94 95 LEU A C 1
ATOM 733 O O . LEU A 1 95 ? -25.507 -0.281 17.965 1.00 97.94 95 LEU A O 1
ATOM 737 N N . CYS A 1 96 ? -23.762 -1.648 18.315 1.00 98.25 96 CYS A N 1
ATOM 738 C CA . CYS A 1 96 ? -23.216 -1.463 16.967 1.00 98.25 96 CYS A CA 1
ATOM 739 C C . CYS A 1 96 ? -23.149 -2.714 16.093 1.00 98.25 96 CYS A C 1
ATOM 741 O O . CYS A 1 96 ? -23.106 -2.564 14.875 1.00 98.25 96 CYS A O 1
ATOM 743 N N . GLU A 1 97 ? -23.106 -3.918 16.665 1.00 97.44 97 GLU A N 1
ATOM 744 C CA . GLU A 1 97 ? -22.762 -5.146 15.934 1.00 97.44 97 GLU A CA 1
ATOM 745 C C . GLU A 1 97 ? -23.699 -5.417 14.751 1.00 97.44 97 GLU A C 1
ATOM 747 O O . GLU A 1 97 ? -23.237 -5.537 13.615 1.00 97.44 97 GLU A O 1
ATOM 752 N N . GLU A 1 98 ? -25.011 -5.413 14.987 1.00 97.62 98 GLU A N 1
ATOM 753 C CA . GLU A 1 98 ? -26.008 -5.644 13.938 1.00 97.62 98 GLU A CA 1
ATOM 754 C C . GLU A 1 98 ? -25.971 -4.546 12.859 1.00 97.62 98 GLU A C 1
ATOM 756 O O . GLU A 1 98 ? -25.961 -4.829 11.660 1.00 97.62 98 GLU A O 1
ATOM 761 N N . ARG A 1 99 ? -25.875 -3.275 13.269 1.00 98.25 99 ARG A N 1
ATOM 762 C CA . ARG A 1 99 ? -25.806 -2.134 12.339 1.00 98.25 99 ARG A CA 1
ATOM 763 C C . ARG A 1 99 ? -24.559 -2.213 11.457 1.00 98.25 99 ARG A C 1
ATOM 765 O O . ARG A 1 99 ? -24.640 -1.984 10.252 1.00 98.25 99 ARG A O 1
ATOM 772 N N . LEU A 1 100 ? -23.414 -2.561 12.047 1.00 98.19 100 LEU A N 1
ATOM 773 C CA . LEU A 1 100 ? -22.166 -2.777 11.322 1.00 98.19 100 LEU A CA 1
ATOM 774 C C . LEU A 1 100 ? -22.284 -3.947 10.347 1.00 98.19 100 LEU A C 1
ATOM 776 O O . LEU A 1 100 ? -21.813 -3.820 9.221 1.00 98.19 100 LEU A O 1
ATOM 780 N N . TYR A 1 101 ? -22.920 -5.053 10.739 1.00 96.62 101 TYR A N 1
ATOM 781 C CA . TYR A 1 101 ? -23.141 -6.191 9.849 1.00 96.62 101 TYR A CA 1
ATOM 782 C C . TYR A 1 101 ? -23.910 -5.777 8.590 1.00 96.62 101 TYR A C 1
ATOM 784 O O . TYR A 1 101 ? -23.429 -6.025 7.483 1.00 96.62 101 TYR A O 1
ATOM 792 N N . TYR A 1 102 ? -25.043 -5.080 8.730 1.00 97.25 102 TYR A N 1
ATOM 793 C CA . TYR A 1 102 ? -25.815 -4.624 7.570 1.00 97.25 102 TYR A CA 1
ATOM 794 C C . TYR A 1 102 ? -25.020 -3.661 6.680 1.00 97.25 102 TYR A C 1
ATOM 796 O O . TYR A 1 102 ? -24.963 -3.863 5.471 1.00 97.25 102 TYR A O 1
ATOM 804 N N . ILE A 1 103 ? -24.326 -2.673 7.257 1.00 98.00 103 ILE A N 1
ATOM 805 C CA . ILE A 1 103 ? -23.516 -1.718 6.476 1.00 98.00 103 ILE A CA 1
ATOM 806 C C . ILE A 1 103 ? -22.377 -2.425 5.729 1.00 98.00 103 ILE A C 1
ATOM 808 O O . ILE A 1 103 ? -22.067 -2.095 4.585 1.00 98.00 103 ILE A O 1
ATOM 812 N N . LEU A 1 104 ? -21.710 -3.380 6.381 1.00 96.94 104 LEU A N 1
ATOM 813 C CA . LEU A 1 104 ? -20.560 -4.082 5.816 1.00 96.94 104 LEU A CA 1
ATOM 814 C C . LEU A 1 104 ? -20.953 -5.173 4.816 1.00 96.94 104 LEU A C 1
ATOM 816 O O . LEU A 1 104 ? -20.100 -5.576 4.029 1.00 96.94 104 LEU A O 1
ATOM 820 N N . THR A 1 105 ? -22.198 -5.648 4.835 1.00 96.00 105 THR A N 1
ATOM 821 C CA . THR A 1 105 ? -22.718 -6.644 3.882 1.00 96.00 105 THR A CA 1
ATOM 822 C C . THR A 1 105 ? -23.532 -6.046 2.745 1.00 96.00 105 THR A C 1
ATOM 824 O O . THR A 1 105 ? -23.826 -6.766 1.794 1.00 96.00 105 THR A O 1
ATOM 827 N N . ASP A 1 106 ? -23.852 -4.753 2.794 1.00 97.19 106 ASP A N 1
ATOM 828 C CA . ASP A 1 106 ? -24.536 -4.051 1.714 1.00 97.19 106 ASP A CA 1
ATOM 829 C C . ASP A 1 106 ? -23.552 -3.638 0.595 1.00 97.19 106 ASP A C 1
ATOM 831 O O . ASP A 1 106 ? -22.755 -2.704 0.763 1.00 97.19 106 ASP A O 1
ATOM 835 N N . PRO A 1 107 ? -23.601 -4.290 -0.586 1.00 95.56 107 PRO A N 1
ATOM 836 C CA . PRO A 1 107 ? -22.706 -3.980 -1.694 1.00 95.56 107 PRO A CA 1
ATOM 837 C C . PRO A 1 107 ? -23.081 -2.684 -2.426 1.00 95.56 107 PRO A C 1
ATOM 839 O O . PRO A 1 107 ? -22.325 -2.247 -3.294 1.00 95.56 107 PRO A O 1
ATOM 842 N N . THR A 1 108 ? -24.234 -2.076 -2.127 1.00 96.94 108 THR A N 1
ATOM 843 C CA . THR A 1 108 ? -24.689 -0.838 -2.780 1.00 96.94 108 THR A CA 1
ATOM 844 C C . THR A 1 108 ? -23.957 0.398 -2.267 1.00 96.94 108 THR A C 1
ATOM 846 O O . THR A 1 108 ? -23.901 1.416 -2.960 1.00 96.94 108 THR A O 1
ATOM 849 N N . HIS A 1 109 ? -23.327 0.295 -1.096 1.00 97.94 109 HIS A N 1
ATOM 850 C CA . HIS A 1 109 ? -22.466 1.337 -0.569 1.00 97.94 109 HIS A CA 1
ATOM 851 C C . HIS A 1 109 ? -21.236 1.571 -1.454 1.00 97.94 109 HIS A C 1
ATOM 853 O O . HIS A 1 109 ? -20.496 0.645 -1.789 1.00 97.94 109 HIS A O 1
ATOM 859 N N . ASP A 1 110 ? -20.941 2.839 -1.719 1.00 97.19 110 ASP A N 1
ATOM 860 C CA . ASP A 1 110 ? -19.638 3.290 -2.203 1.00 97.19 110 ASP A CA 1
ATOM 861 C C . ASP A 1 110 ? -18.708 3.684 -1.034 1.00 97.19 110 ASP A C 1
ATOM 863 O O . AS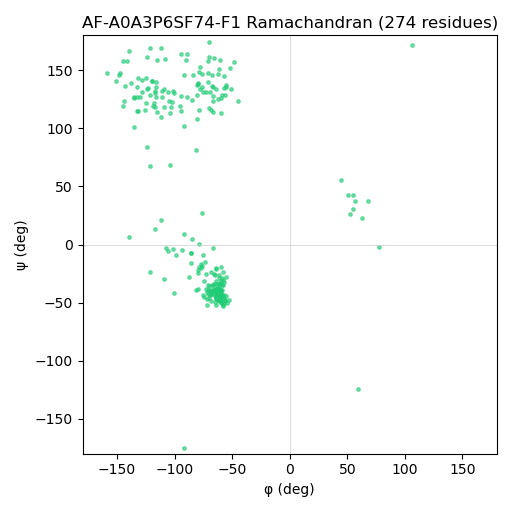P A 1 110 ? -19.058 3.505 0.133 1.00 97.19 110 ASP A O 1
ATOM 867 N N . LYS A 1 111 ? -17.505 4.213 -1.315 1.00 96.56 111 LYS A N 1
ATOM 868 C CA . LYS A 1 111 ? -16.582 4.671 -0.259 1.00 96.56 111 LYS A CA 1
ATOM 869 C C . LYS A 1 111 ? -17.241 5.680 0.693 1.00 96.56 111 LYS A C 1
ATOM 871 O O . LYS A 1 111 ? -17.127 5.520 1.902 1.00 96.56 111 LYS A O 1
ATOM 876 N N . ILE A 1 112 ? -17.881 6.719 0.154 1.00 97.31 112 ILE A N 1
ATOM 877 C CA . ILE A 1 112 ? -18.351 7.868 0.942 1.00 97.31 112 ILE A CA 1
ATOM 878 C C . ILE A 1 112 ? -19.547 7.460 1.797 1.00 97.31 112 ILE A C 1
ATOM 880 O O . ILE A 1 112 ? -19.513 7.626 3.012 1.00 97.31 112 ILE A O 1
ATOM 884 N N . SER A 1 113 ? -20.562 6.858 1.180 1.00 98.19 113 SER A N 1
ATOM 885 C CA . SER A 1 113 ? -21.777 6.425 1.874 1.00 98.19 113 SER A CA 1
ATOM 886 C C . SER A 1 113 ? -21.490 5.393 2.968 1.00 98.19 113 SER A C 1
ATOM 888 O O . SER A 1 113 ? -22.122 5.434 4.022 1.00 98.19 113 SER A O 1
ATOM 890 N N . ARG A 1 114 ? -20.507 4.501 2.769 1.00 98.31 114 ARG A N 1
ATOM 891 C CA . ARG A 1 114 ? -20.090 3.544 3.806 1.00 98.31 114 ARG A CA 1
ATOM 892 C C . ARG A 1 114 ? -19.377 4.226 4.965 1.00 98.31 114 ARG A C 1
ATOM 894 O O . ARG A 1 114 ? -19.674 3.928 6.120 1.00 98.31 114 ARG A O 1
ATOM 901 N N . ASP A 1 115 ? -18.441 5.126 4.661 1.00 97.94 115 ASP A N 1
ATOM 902 C CA . ASP A 1 115 ? -17.703 5.882 5.675 1.00 97.94 115 ASP A CA 1
ATOM 903 C C . ASP A 1 115 ? -18.668 6.733 6.520 1.00 97.94 115 ASP A C 1
ATOM 905 O O . ASP A 1 115 ? -18.542 6.782 7.744 1.00 97.94 115 ASP A O 1
ATOM 909 N N . GLU A 1 116 ? -19.668 7.353 5.890 1.00 98.25 116 GLU A N 1
ATOM 910 C CA . GLU A 1 116 ? -20.731 8.104 6.563 1.00 98.25 116 GLU A CA 1
ATOM 911 C C . GLU A 1 116 ? -21.603 7.201 7.439 1.00 98.25 116 GLU A C 1
ATOM 913 O O . GLU A 1 116 ? -21.766 7.494 8.621 1.00 98.25 116 GLU A O 1
ATOM 918 N N . ALA A 1 117 ? -22.086 6.067 6.922 1.00 98.50 117 ALA A N 1
ATOM 919 C CA . ALA A 1 117 ? -22.908 5.135 7.693 1.00 98.50 117 ALA A CA 1
ATOM 920 C C . ALA A 1 117 ? -22.170 4.601 8.937 1.00 98.50 117 ALA A C 1
ATOM 922 O O . ALA A 1 117 ? -22.715 4.617 10.042 1.00 98.50 117 ALA A O 1
ATOM 923 N N . ILE A 1 118 ? -20.899 4.202 8.792 1.00 98.38 118 ILE A N 1
ATOM 924 C CA . ILE A 1 118 ? -20.049 3.775 9.918 1.00 98.38 118 ILE A CA 1
ATOM 925 C C . ILE A 1 118 ? -19.820 4.935 10.896 1.00 98.38 118 ILE A C 1
ATOM 927 O O . ILE A 1 118 ? -19.785 4.731 12.112 1.00 98.38 118 ILE A O 1
ATOM 931 N N . LYS A 1 119 ? -19.645 6.163 10.407 1.00 98.19 119 LYS A N 1
ATOM 932 C CA . LYS A 1 119 ? -19.437 7.331 11.268 1.00 98.19 119 LYS A CA 1
ATOM 933 C C . LYS A 1 119 ? -20.683 7.672 12.082 1.00 98.19 119 LYS A C 1
ATOM 935 O O . LYS A 1 119 ? -20.540 7.960 13.269 1.00 98.19 119 LYS A O 1
ATOM 940 N N . GLU A 1 120 ? -21.871 7.628 11.483 1.00 98.38 120 GLU A N 1
ATOM 941 C CA . GLU A 1 120 ? -23.127 7.897 12.192 1.00 98.38 120 GLU A CA 1
ATOM 942 C C . GLU A 1 120 ? -23.383 6.858 13.290 1.00 98.38 120 GLU A C 1
ATOM 944 O O . GLU A 1 120 ? -23.654 7.239 14.425 1.00 98.38 120 GLU A O 1
ATOM 949 N N . VAL A 1 121 ? -23.148 5.567 13.024 1.00 98.44 121 VAL A N 1
ATOM 950 C CA . VAL A 1 121 ? -23.218 4.524 14.068 1.00 98.44 121 VAL A CA 1
ATOM 951 C C . VAL A 1 121 ? -22.267 4.838 15.225 1.00 98.44 121 VAL A C 1
ATOM 953 O O . VAL A 1 121 ? -22.650 4.738 16.385 1.00 98.44 121 VAL A O 1
ATOM 956 N N . GLY A 1 122 ? -21.038 5.267 14.927 1.00 97.88 122 GLY A N 1
ATOM 957 C CA . GLY A 1 122 ? -20.067 5.632 15.958 1.00 97.88 122 GLY A CA 1
ATOM 958 C C . GLY A 1 122 ? -20.515 6.816 16.821 1.00 97.88 122 GLY A C 1
ATOM 959 O O . GLY A 1 122 ? -20.305 6.797 18.031 1.00 97.88 122 GLY A O 1
ATOM 960 N N . LYS A 1 123 ? -21.157 7.829 16.223 1.00 97.88 123 LYS A N 1
ATOM 961 C CA . LYS A 1 123 ? -21.730 8.961 16.969 1.00 97.88 123 LYS A CA 1
ATOM 962 C C . LYS A 1 123 ? -22.875 8.516 17.877 1.00 97.88 123 LYS A C 1
ATOM 964 O O . LYS A 1 123 ? -22.904 8.931 19.031 1.00 97.88 123 LYS A O 1
ATOM 969 N N . ASP A 1 124 ? -23.769 7.670 17.371 1.00 97.88 124 ASP A N 1
ATOM 970 C CA . ASP A 1 124 ? -24.915 7.154 18.128 1.00 97.88 124 ASP A CA 1
ATOM 971 C C . ASP A 1 124 ? -24.482 6.286 19.312 1.00 97.88 124 ASP A C 1
ATOM 973 O O . ASP A 1 124 ? -25.054 6.359 20.395 1.00 97.88 124 ASP A O 1
ATOM 977 N N . VAL A 1 125 ? -23.445 5.468 19.124 1.00 98.06 125 VAL A N 1
ATOM 978 C CA . VAL A 1 125 ? -22.849 4.665 20.198 1.00 98.06 125 VAL A CA 1
ATOM 979 C C . VAL A 1 125 ? -22.312 5.573 21.302 1.00 98.06 125 VAL A C 1
ATOM 981 O O . VAL A 1 125 ? -22.596 5.348 22.474 1.00 98.06 125 VAL A O 1
ATOM 984 N N . VAL A 1 126 ? -21.566 6.622 20.938 1.00 97.50 126 VAL A N 1
ATOM 985 C CA . VAL A 1 126 ? -21.022 7.576 21.917 1.00 97.50 126 VAL A CA 1
ATOM 986 C C . VAL A 1 126 ? -22.141 8.329 22.642 1.00 97.50 126 VAL A C 1
ATOM 988 O O . VAL A 1 126 ? -22.041 8.537 23.845 1.00 97.50 126 VAL A O 1
ATOM 991 N N . SER A 1 127 ? -23.212 8.724 21.949 1.00 97.19 127 SER A N 1
ATOM 992 C CA . SER A 1 127 ? -24.329 9.441 22.579 1.00 97.19 127 SER A CA 1
ATOM 993 C C . SER A 1 127 ? -25.204 8.552 23.469 1.00 97.19 127 SER A C 1
ATOM 995 O O . SER A 1 127 ? -25.826 9.064 24.398 1.00 97.19 127 SER A O 1
ATOM 997 N N . SER A 1 128 ? -25.234 7.240 23.218 1.00 97.19 128 SER A N 1
ATOM 998 C CA . SER A 1 128 ? -26.012 6.264 23.995 1.00 97.19 128 SER A CA 1
ATOM 999 C C . SER A 1 128 ? -25.375 5.909 25.342 1.00 97.19 128 SER A C 1
ATOM 1001 O O . SER A 1 128 ? -26.070 5.392 26.211 1.00 97.19 128 SER A O 1
ATOM 1003 N N . ILE A 1 129 ? -24.08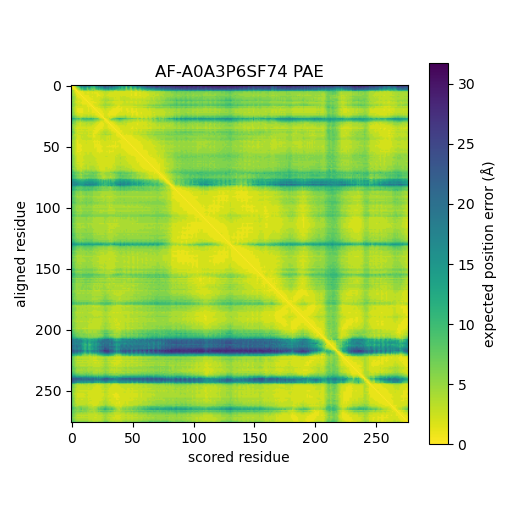6 6.217 25.537 1.00 96.25 129 ILE A N 1
ATOM 1004 C CA . ILE A 1 129 ? -23.340 5.977 26.783 1.00 96.25 129 ILE A CA 1
ATOM 1005 C C . ILE A 1 129 ? -22.802 7.324 27.312 1.00 96.25 129 ILE A C 1
ATOM 1007 O O . ILE A 1 129 ? -21.593 7.570 27.288 1.00 96.25 129 ILE A O 1
ATOM 1011 N N . PRO A 1 130 ? -23.682 8.243 27.760 1.00 92.06 130 PRO A N 1
ATOM 1012 C CA . PRO A 1 130 ? -23.298 9.616 28.103 1.00 92.06 130 PRO A CA 1
ATOM 1013 C C . PRO A 1 130 ? -22.361 9.713 29.316 1.00 92.06 130 PRO A C 1
ATOM 1015 O O . PRO A 1 130 ? -21.595 10.670 29.413 1.00 92.06 130 PRO A O 1
ATOM 1018 N N . ASP A 1 131 ? -22.404 8.730 30.219 1.00 92.75 131 ASP A N 1
ATOM 1019 C CA . ASP A 1 131 ? -21.572 8.687 31.428 1.00 92.75 131 ASP A CA 1
ATOM 1020 C C . ASP A 1 131 ? -20.186 8.052 31.187 1.00 92.75 131 ASP A C 1
ATOM 1022 O O . ASP A 1 131 ? -19.334 8.057 32.078 1.00 92.75 131 ASP A O 1
ATOM 1026 N N . GLY A 1 132 ? -19.938 7.495 29.995 1.00 91.44 132 GLY A N 1
ATOM 1027 C CA . GLY A 1 132 ? -18.671 6.854 29.644 1.00 91.44 132 GLY A CA 1
ATOM 1028 C C . GLY A 1 132 ? -17.651 7.814 29.023 1.00 91.44 132 GLY A C 1
ATOM 1029 O O . GLY A 1 132 ? -18.001 8.849 28.463 1.00 91.44 132 GLY A O 1
ATOM 1030 N N . ASP A 1 133 ? -16.362 7.457 29.081 1.00 94.88 133 ASP A N 1
ATOM 1031 C CA . ASP A 1 133 ? -15.300 8.211 28.400 1.00 94.88 133 ASP A CA 1
ATOM 1032 C C . ASP A 1 133 ? -15.462 8.099 26.869 1.00 94.88 133 ASP A C 1
ATOM 1034 O O . ASP A 1 133 ? -15.246 7.013 26.308 1.00 94.88 133 ASP A O 1
ATOM 1038 N N . PRO A 1 134 ? -15.766 9.203 26.154 1.00 95.94 134 PRO A N 1
ATOM 1039 C CA . PRO A 1 134 ? -15.995 9.167 24.712 1.00 95.94 134 PRO A CA 1
ATOM 1040 C C . PRO A 1 134 ? -14.791 8.649 23.921 1.00 95.94 134 PRO A C 1
ATOM 1042 O O . PRO A 1 134 ? -14.954 8.033 22.867 1.00 95.94 134 PRO A O 1
ATOM 1045 N N . THR A 1 135 ? -13.567 8.882 24.405 1.00 95.38 135 THR A N 1
ATOM 1046 C CA . THR A 1 135 ? -12.344 8.449 23.715 1.00 95.38 135 THR A CA 1
ATOM 1047 C C . THR A 1 135 ? -12.146 6.939 23.809 1.00 95.38 135 THR A C 1
ATOM 1049 O O . THR A 1 135 ? -11.762 6.294 22.822 1.00 95.38 135 THR A O 1
ATOM 1052 N N . LEU A 1 136 ? -12.478 6.359 24.964 1.00 95.56 136 LEU A N 1
ATOM 1053 C CA . LEU A 1 136 ? -12.463 4.922 25.196 1.00 95.56 136 LEU A CA 1
ATOM 1054 C C . LEU A 1 136 ? -13.567 4.227 24.393 1.00 95.56 136 LEU A C 1
ATOM 1056 O O . LEU A 1 136 ? -13.267 3.289 23.653 1.00 95.56 136 LEU A O 1
ATOM 1060 N N . ILE A 1 137 ? -14.803 4.737 24.447 1.00 97.75 137 ILE A N 1
ATOM 1061 C CA . ILE A 1 137 ? -15.942 4.223 23.667 1.00 97.75 137 ILE A CA 1
ATOM 1062 C C . ILE A 1 137 ? -15.612 4.229 22.171 1.00 97.75 137 ILE A C 1
ATOM 1064 O O . ILE A 1 137 ? -15.755 3.219 21.482 1.00 97.75 137 ILE A O 1
ATOM 1068 N N . GLN A 1 138 ? -15.085 5.345 21.661 1.00 97.19 138 GLN A N 1
ATOM 1069 C CA . GLN A 1 138 ? -14.701 5.470 20.258 1.00 97.19 138 GLN A CA 1
ATOM 1070 C C . GLN A 1 138 ? -13.591 4.480 19.865 1.00 97.19 138 GLN A C 1
ATOM 1072 O O . GLN A 1 138 ? -13.571 4.009 18.721 1.00 97.19 138 GLN A O 1
ATOM 1077 N N . SER A 1 139 ? -12.673 4.165 20.782 1.00 96.81 139 SER A N 1
ATOM 1078 C CA . SER A 1 139 ? -11.602 3.183 20.571 1.00 96.81 139 SER A CA 1
ATOM 1079 C C . SER A 1 139 ? -12.139 1.751 20.532 1.00 96.81 139 SER A C 1
ATOM 1081 O O . SER A 1 139 ? -11.759 0.991 19.639 1.00 96.81 139 SER A O 1
ATOM 1083 N N . ILE A 1 140 ? -13.066 1.411 21.434 1.00 97.81 140 ILE A N 1
ATOM 1084 C CA . ILE A 1 140 ? -13.786 0.130 21.448 1.00 97.81 140 ILE A CA 1
ATOM 1085 C C . ILE A 1 140 ? -14.588 -0.040 20.159 1.00 97.81 140 ILE A C 1
ATOM 1087 O O . ILE A 1 140 ? -14.452 -1.053 19.474 1.00 97.81 140 ILE A O 1
ATOM 1091 N N . TYR A 1 141 ? -15.354 0.981 19.770 1.00 98.38 141 TYR A N 1
ATOM 1092 C CA . TYR A 1 141 ? -16.123 0.972 18.531 1.00 98.38 141 TYR A CA 1
ATOM 1093 C C . TYR A 1 141 ? -15.223 0.719 17.314 1.00 98.38 141 TYR A C 1
ATOM 1095 O O . TYR A 1 141 ? -15.484 -0.190 16.533 1.00 98.38 141 TYR A O 1
ATOM 1103 N N . ARG A 1 142 ? -14.092 1.433 17.188 1.00 97.62 142 ARG A N 1
ATOM 1104 C CA . ARG A 1 142 ? -13.120 1.208 16.096 1.00 97.62 142 ARG A CA 1
ATOM 1105 C C . ARG A 1 142 ? -12.548 -0.209 16.097 1.00 97.62 142 ARG A C 1
ATOM 1107 O O . ARG A 1 142 ? -12.330 -0.780 15.025 1.00 97.62 142 ARG A O 1
ATOM 1114 N N . PHE A 1 143 ? -12.274 -0.765 17.276 1.00 97.44 143 PHE A N 1
ATOM 1115 C CA . PHE A 1 143 ? -11.824 -2.147 17.416 1.00 97.44 143 PHE A CA 1
ATOM 1116 C C . PHE A 1 143 ? -12.886 -3.130 16.905 1.00 97.44 143 PHE A C 1
ATOM 1118 O O . PHE A 1 143 ? -12.560 -3.995 16.089 1.00 97.44 143 PHE A O 1
ATOM 1125 N N . LEU A 1 144 ? -14.147 -2.952 17.303 1.00 98.12 144 LEU A N 1
ATOM 1126 C CA . LEU A 1 144 ? -15.269 -3.787 16.872 1.00 98.12 144 LEU A CA 1
ATOM 1127 C C . LEU A 1 144 ? -15.564 -3.639 15.375 1.00 98.12 144 LEU A C 1
ATOM 1129 O O . LEU A 1 144 ? -15.720 -4.650 14.701 1.00 98.12 144 LEU A O 1
ATOM 1133 N N . THR A 1 145 ? -15.520 -2.428 14.808 1.00 98.25 145 THR A N 1
ATOM 1134 C CA . THR A 1 145 ? -15.647 -2.214 13.353 1.00 98.25 145 THR A CA 1
ATOM 1135 C C . THR A 1 145 ? -14.568 -2.969 12.578 1.00 98.25 145 THR A C 1
ATOM 1137 O O . THR A 1 145 ? -14.855 -3.642 11.587 1.00 98.25 145 THR A O 1
ATOM 1140 N N . LYS A 1 146 ? -13.310 -2.900 13.038 1.00 97.81 146 LYS A N 1
ATOM 1141 C CA . LYS A 1 146 ? -12.199 -3.639 12.422 1.00 97.81 146 LYS A CA 1
ATOM 1142 C C . LYS A 1 146 ? -12.402 -5.150 12.533 1.00 97.81 146 LYS A C 1
ATOM 1144 O O . LYS A 1 146 ? -12.083 -5.863 11.583 1.00 97.81 146 LYS A O 1
ATOM 1149 N N . LYS A 1 147 ? -12.877 -5.633 13.683 1.00 97.06 147 LYS A N 1
ATOM 1150 C CA . LYS A 1 147 ? -13.167 -7.050 13.914 1.00 97.06 147 LYS A CA 1
ATOM 1151 C C . LYS A 1 147 ? -14.295 -7.534 12.999 1.00 97.06 147 LYS A C 1
ATOM 1153 O O . LYS A 1 147 ? -14.054 -8.452 12.229 1.00 97.06 147 LYS A O 1
ATOM 1158 N N . ALA A 1 148 ? -15.432 -6.842 12.972 1.00 96.38 148 ALA A N 1
ATOM 1159 C CA . ALA A 1 148 ? -16.577 -7.172 12.125 1.00 96.38 148 ALA A CA 1
ATOM 1160 C C . ALA A 1 148 ? -16.203 -7.266 10.636 1.00 96.38 148 ALA A C 1
ATOM 1162 O O . ALA A 1 148 ? -16.563 -8.229 9.967 1.00 96.38 148 ALA A O 1
ATOM 1163 N N . LEU A 1 149 ? -15.404 -6.321 10.119 1.00 96.31 149 LEU A N 1
ATOM 1164 C CA . LEU A 1 149 ? -14.930 -6.376 8.731 1.00 96.31 149 LEU A CA 1
ATOM 1165 C C . LEU A 1 149 ? -14.046 -7.604 8.453 1.00 96.31 149 LEU A C 1
ATOM 1167 O O . LEU A 1 149 ? -14.095 -8.163 7.360 1.00 96.31 149 LEU A O 1
ATOM 1171 N N . ARG A 1 150 ? -13.199 -8.000 9.410 1.00 96.94 150 ARG A N 1
ATOM 1172 C CA . ARG A 1 150 ? -12.320 -9.167 9.257 1.00 96.94 150 ARG A CA 1
ATOM 1173 C C . ARG A 1 150 ? -13.104 -10.468 9.322 1.00 96.94 150 ARG A C 1
ATOM 1175 O O . ARG A 1 150 ? -12.887 -11.314 8.462 1.00 96.94 150 ARG A O 1
ATOM 1182 N N . ASP A 1 151 ? -13.981 -10.591 10.310 1.00 95.31 151 ASP A N 1
ATOM 1183 C CA . ASP A 1 151 ? -14.805 -11.777 10.530 1.00 95.31 151 ASP A CA 1
ATOM 1184 C C . ASP A 1 151 ? -15.707 -12.002 9.305 1.00 95.31 151 ASP A C 1
ATOM 1186 O O . ASP A 1 151 ? -15.689 -13.082 8.728 1.00 95.31 151 ASP A O 1
ATOM 1190 N N . LEU A 1 152 ? -16.318 -10.938 8.761 1.00 92.19 152 LEU A N 1
ATOM 1191 C CA . LEU A 1 152 ? -17.080 -11.008 7.510 1.00 92.19 152 LEU A CA 1
ATOM 1192 C C . LEU A 1 152 ? -16.285 -11.628 6.345 1.00 92.19 152 LEU A C 1
ATOM 1194 O O . LEU A 1 152 ? -16.797 -12.487 5.629 1.00 92.19 152 LEU A O 1
ATOM 1198 N N . ILE A 1 153 ? -15.042 -11.186 6.132 1.00 95.94 153 ILE A N 1
ATOM 1199 C CA . ILE A 1 153 ? -14.208 -11.683 5.027 1.00 95.94 153 ILE A CA 1
ATOM 1200 C C . ILE A 1 153 ? -13.806 -13.145 5.256 1.00 95.94 153 ILE A C 1
ATOM 1202 O O . ILE A 1 153 ? -13.773 -13.915 4.296 1.00 95.94 153 ILE A O 1
ATOM 1206 N N . LEU A 1 154 ? -13.481 -13.515 6.498 1.00 96.06 154 LEU A N 1
ATOM 1207 C CA . LEU A 1 154 ? -13.035 -14.863 6.856 1.00 96.06 154 LEU A CA 1
ATOM 1208 C C . LEU A 1 154 ? -14.174 -15.884 6.806 1.00 96.06 154 LEU A C 1
ATOM 1210 O O . LEU A 1 154 ? -13.971 -16.983 6.295 1.00 96.06 154 LEU A O 1
ATOM 1214 N N . ASP A 1 155 ? -15.357 -15.507 7.282 1.00 94.81 155 ASP A N 1
ATOM 1215 C CA . ASP A 1 155 ? -16.495 -16.415 7.408 1.00 94.81 155 ASP A CA 1
ATOM 1216 C C . ASP A 1 155 ? -17.232 -16.575 6.073 1.00 94.81 155 ASP A C 1
ATOM 1218 O O . ASP A 1 155 ? -17.617 -17.683 5.694 1.00 94.81 155 ASP A O 1
ATOM 1222 N N . ASN A 1 156 ? -17.374 -15.484 5.308 1.00 91.75 156 ASN A N 1
ATOM 1223 C CA . ASN A 1 156 ? -18.214 -15.471 4.107 1.00 91.75 156 ASN A CA 1
ATOM 1224 C C . ASN A 1 156 ? -17.421 -15.491 2.790 1.00 91.75 156 ASN A C 1
ATOM 1226 O O . ASN A 1 156 ? -18.030 -15.561 1.724 1.00 91.75 156 ASN A O 1
ATOM 1230 N N . ASN A 1 157 ? -16.083 -15.404 2.824 1.00 94.19 157 ASN A N 1
ATOM 1231 C CA . ASN A 1 157 ? -15.220 -15.278 1.634 1.00 94.19 157 ASN A CA 1
ATOM 1232 C C . ASN A 1 157 ? -15.628 -14.136 0.678 1.00 94.19 157 ASN A C 1
ATOM 1234 O O . ASN A 1 157 ? -15.337 -14.164 -0.522 1.00 94.19 157 ASN A O 1
ATOM 1238 N N . MET A 1 158 ? -16.287 -13.112 1.217 1.00 93.81 158 MET A N 1
ATOM 1239 C CA . MET A 1 158 ? -16.849 -11.993 0.472 1.00 93.81 158 MET A CA 1
ATOM 1240 C C . MET A 1 158 ? -16.445 -10.679 1.133 1.00 93.81 158 MET A C 1
ATOM 1242 O O . MET A 1 158 ? -16.340 -10.568 2.353 1.00 93.81 158 MET A O 1
ATOM 1246 N N . ARG A 1 159 ? -16.182 -9.666 0.313 1.00 96.38 159 ARG A N 1
ATOM 1247 C CA . ARG A 1 159 ? -15.769 -8.336 0.767 1.00 96.38 159 ARG A CA 1
ATOM 1248 C C . ARG A 1 159 ? -16.971 -7.412 0.887 1.00 96.38 159 ARG A C 1
ATOM 1250 O O . ARG A 1 159 ? -18.006 -7.641 0.273 1.00 96.38 159 ARG A O 1
ATOM 1257 N N . CYS A 1 160 ? -16.783 -6.303 1.597 1.00 95.50 160 CYS A N 1
ATOM 1258 C CA . CYS A 1 160 ? -17.837 -5.323 1.862 1.00 95.50 160 CYS A CA 1
ATOM 1259 C C . CYS A 1 160 ? -18.366 -4.555 0.641 1.00 95.50 160 CYS A C 1
ATOM 1261 O O . CYS A 1 160 ? -19.262 -3.737 0.774 1.00 95.50 160 CYS A O 1
ATOM 1263 N N . ASP A 1 161 ? -17.804 -4.771 -0.547 1.00 95.62 161 ASP A N 1
ATOM 1264 C CA . ASP A 1 161 ? -18.326 -4.262 -1.817 1.00 95.62 161 ASP A CA 1
ATOM 1265 C C . ASP A 1 161 ? -18.858 -5.384 -2.727 1.00 95.62 161 ASP A C 1
ATOM 1267 O O . ASP A 1 161 ? -18.910 -5.226 -3.944 1.00 95.62 161 ASP A O 1
ATOM 1271 N N . GLY A 1 162 ? -19.193 -6.542 -2.147 1.00 94.62 162 GLY A N 1
ATOM 1272 C CA . GLY A 1 162 ? -19.774 -7.700 -2.836 1.00 94.62 162 GLY A CA 1
ATOM 1273 C C . GLY A 1 162 ? -18.787 -8.540 -3.650 1.00 94.62 162 GLY A C 1
ATOM 1274 O O . GLY A 1 162 ? -19.169 -9.556 -4.223 1.00 94.62 162 GLY A O 1
ATOM 1275 N N . ARG A 1 163 ? -17.512 -8.147 -3.716 1.00 96.56 163 ARG A N 1
ATOM 1276 C CA . ARG A 1 163 ? -16.485 -8.875 -4.473 1.00 96.56 163 ARG A CA 1
ATOM 1277 C C . ARG A 1 163 ? -15.978 -10.109 -3.734 1.00 96.56 163 ARG A C 1
ATOM 1279 O O . ARG A 1 163 ? -15.815 -10.087 -2.512 1.00 96.56 163 ARG A O 1
ATOM 1286 N N . GLY A 1 164 ? -15.596 -11.129 -4.495 1.00 96.25 164 GLY A N 1
ATOM 1287 C CA . GLY A 1 164 ? -14.786 -12.239 -4.013 1.00 96.25 164 GLY A CA 1
ATOM 1288 C C . GLY A 1 164 ? -13.341 -11.827 -3.706 1.00 96.25 164 GLY A C 1
ATOM 1289 O O . GLY A 1 164 ? -12.891 -10.699 -3.967 1.00 96.25 164 GLY A O 1
ATOM 1290 N N . LEU A 1 165 ? -12.582 -12.770 -3.141 1.00 96.56 165 LEU A N 1
ATOM 1291 C CA . LEU A 1 165 ? -11.201 -12.546 -2.695 1.00 96.56 165 LEU A CA 1
ATOM 1292 C C . LEU A 1 165 ? -10.239 -12.212 -3.849 1.00 96.56 165 LEU A C 1
ATOM 1294 O O . LEU A 1 165 ? -9.306 -11.431 -3.658 1.00 96.56 165 LEU A O 1
ATOM 1298 N N . THR A 1 166 ? -10.488 -12.745 -5.047 1.00 96.88 166 THR A N 1
ATOM 1299 C CA . THR A 1 166 ? -9.627 -12.578 -6.233 1.00 96.88 166 THR A CA 1
ATOM 1300 C C . THR A 1 166 ? -10.140 -11.541 -7.231 1.00 96.88 166 THR A C 1
ATOM 1302 O O . THR A 1 166 ? -9.461 -11.248 -8.214 1.00 96.88 166 THR A O 1
ATOM 1305 N N . ASP A 1 167 ? -11.312 -10.952 -6.990 1.00 96.88 167 ASP A N 1
ATOM 1306 C CA . ASP A 1 167 ? -11.958 -10.077 -7.967 1.00 96.88 167 ASP A CA 1
ATOM 1307 C C . ASP A 1 167 ? -11.342 -8.673 -8.008 1.00 96.88 167 ASP A C 1
ATOM 1309 O O . ASP A 1 167 ? -11.167 -7.970 -6.992 1.00 96.88 167 ASP A O 1
ATOM 1313 N N . PHE A 1 168 ? -11.090 -8.208 -9.231 1.00 96.88 168 PHE A N 1
ATOM 1314 C CA . PHE A 1 168 ? -10.702 -6.832 -9.506 1.00 96.88 168 PHE A CA 1
ATOM 1315 C C . PHE A 1 168 ? -11.916 -5.891 -9.475 1.00 96.88 168 PHE A C 1
ATOM 1317 O O . PHE A 1 168 ? -13.049 -6.280 -9.737 1.00 96.88 168 PHE A O 1
ATOM 1324 N N . ARG A 1 169 ? -11.675 -4.615 -9.147 1.00 97.94 169 ARG A N 1
ATOM 1325 C CA . ARG A 1 169 ? -12.655 -3.544 -9.417 1.00 97.94 169 ARG A CA 1
ATOM 1326 C C . ARG A 1 169 ? -12.715 -3.290 -10.926 1.00 97.94 169 ARG A C 1
ATOM 1328 O O . ARG A 1 169 ? -11.704 -3.548 -11.580 1.00 97.94 169 ARG A O 1
ATOM 1335 N N . PRO A 1 170 ? -13.807 -2.709 -11.453 1.00 97.50 170 PRO A N 1
ATOM 1336 C CA . PRO A 1 170 ? -13.857 -2.249 -12.837 1.00 97.50 170 PRO A CA 1
ATOM 1337 C C . PRO A 1 170 ? -12.657 -1.358 -13.175 1.00 97.50 170 PRO A C 1
ATOM 1339 O O . PRO A 1 170 ? -12.307 -0.474 -12.385 1.00 97.50 170 PRO A O 1
ATOM 1342 N N . ILE A 1 171 ? -12.025 -1.614 -14.322 1.00 98.50 171 ILE A N 1
ATOM 1343 C CA . ILE A 1 171 ? -10.877 -0.855 -14.826 1.00 98.50 171 ILE A CA 1
ATOM 1344 C C . ILE A 1 171 ? -11.266 -0.193 -16.142 1.00 98.50 171 ILE A C 1
ATOM 1346 O O . ILE A 1 171 ? -11.765 -0.860 -17.045 1.00 98.50 171 ILE A O 1
ATOM 1350 N N . THR A 1 172 ? -10.997 1.104 -16.262 1.00 98.56 172 THR A N 1
ATOM 1351 C CA . THR A 1 172 ? -11.103 1.835 -17.529 1.00 98.56 172 THR A CA 1
ATOM 1352 C C . THR A 1 172 ? -9.813 2.593 -17.779 1.00 98.56 172 THR A C 1
ATOM 1354 O O . THR A 1 172 ? -9.213 3.134 -16.848 1.00 98.56 172 THR A O 1
ATOM 1357 N N . ILE A 1 173 ? -9.384 2.627 -19.035 1.00 98.44 173 ILE A N 1
ATOM 1358 C CA . ILE A 1 173 ? -8.127 3.251 -19.438 1.00 98.44 173 ILE A CA 1
ATOM 1359 C C . ILE A 1 173 ? -8.407 4.132 -20.646 1.00 98.44 173 ILE A C 1
ATOM 1361 O O . ILE A 1 173 ? -8.946 3.657 -21.644 1.00 98.44 173 ILE A O 1
ATOM 1365 N N . SER A 1 174 ? -8.000 5.392 -20.555 1.00 98.19 174 SER A N 1
ATOM 1366 C CA . SER A 1 174 ? -7.997 6.331 -21.673 1.00 98.19 174 SER A CA 1
ATOM 1367 C C . SER A 1 174 ? -6.572 6.798 -21.925 1.00 98.19 174 SER A C 1
ATOM 1369 O O . SER A 1 174 ? -5.827 7.048 -20.980 1.00 98.19 174 SER A O 1
ATOM 1371 N N . VAL A 1 175 ? -6.197 6.937 -23.191 1.00 98.25 175 VAL A N 1
ATOM 1372 C CA . VAL A 1 175 ? -4.909 7.491 -23.629 1.00 98.25 175 VAL A CA 1
ATOM 1373 C C . VAL A 1 175 ? -5.159 8.661 -24.574 1.00 98.25 175 VAL A C 1
ATOM 1375 O O . VAL A 1 175 ? -6.261 8.788 -25.101 1.00 98.25 175 VAL A O 1
ATOM 1378 N N . ASP A 1 176 ? -4.152 9.511 -24.768 1.00 97.00 176 ASP A N 1
ATOM 1379 C CA . ASP A 1 176 ? -4.262 10.733 -25.584 1.00 97.00 176 ASP A CA 1
ATOM 1380 C C . ASP A 1 176 ? -5.415 11.649 -25.123 1.00 97.00 176 ASP A C 1
ATOM 1382 O O . ASP A 1 176 ? -6.180 12.211 -25.904 1.00 97.00 176 ASP A O 1
ATOM 1386 N N . VAL A 1 177 ? -5.543 11.796 -23.799 1.00 96.81 177 VAL A N 1
ATOM 1387 C CA . VAL A 1 177 ? -6.549 12.658 -23.158 1.00 96.81 177 VAL A CA 1
ATOM 1388 C C . VAL A 1 177 ? -6.357 14.120 -23.582 1.00 96.81 177 VAL A C 1
ATOM 1390 O O . VAL A 1 177 ? -7.326 14.859 -23.752 1.00 96.81 177 VAL A O 1
ATOM 1393 N N . PHE A 1 178 ? -5.103 14.535 -23.795 1.00 96.12 178 PHE A N 1
ATOM 1394 C CA . PHE A 1 178 ? -4.751 15.875 -24.255 1.00 96.12 178 PHE A CA 1
ATOM 1395 C C . PHE A 1 178 ? -3.741 15.843 -25.405 1.00 96.12 178 PHE A C 1
ATOM 1397 O O . PHE A 1 178 ? -2.562 15.561 -25.196 1.00 96.12 178 PHE A O 1
ATOM 1404 N N . LYS A 1 179 ? -4.172 16.312 -26.582 1.00 94.75 179 LYS A N 1
ATOM 1405 C CA . LYS A 1 179 ? -3.368 16.345 -27.821 1.00 94.75 179 LYS A CA 1
ATOM 1406 C C . LYS A 1 179 ? -2.050 17.127 -27.744 1.00 94.75 179 LYS A C 1
ATOM 1408 O O . LYS A 1 179 ? -1.180 16.941 -28.584 1.00 94.75 179 LYS A O 1
ATOM 1413 N N . ARG A 1 180 ? -1.930 18.088 -26.818 1.00 96.62 180 ARG A N 1
ATOM 1414 C CA . ARG A 1 180 ? -0.728 18.939 -26.685 1.00 96.62 180 ARG A CA 1
ATOM 1415 C C . ARG A 1 180 ? 0.363 18.311 -25.816 1.00 96.62 180 ARG A C 1
ATOM 1417 O O . ARG A 1 180 ? 1.481 18.813 -25.824 1.00 96.62 180 ARG A O 1
ATOM 1424 N N . LEU A 1 181 ? 0.038 17.282 -25.035 1.00 97.44 181 LEU A N 1
ATOM 1425 C CA . LEU A 1 181 ? 1.009 16.601 -24.181 1.00 97.44 181 LEU A CA 1
ATOM 1426 C C . LEU A 1 181 ? 1.764 15.557 -25.006 1.00 97.44 181 LEU A C 1
ATOM 1428 O O . LEU A 1 181 ? 1.173 14.931 -25.879 1.00 97.44 181 LEU A O 1
ATOM 1432 N N . HIS A 1 182 ? 3.051 15.332 -24.716 1.00 98.12 182 HIS A N 1
ATOM 1433 C CA . HIS A 1 182 ? 3.819 14.290 -25.415 1.00 98.12 182 HIS A CA 1
ATOM 1434 C C . HIS A 1 182 ? 3.211 12.894 -25.207 1.00 98.12 182 HIS A C 1
ATOM 1436 O O . HIS A 1 182 ? 3.259 12.055 -26.100 1.00 98.12 182 HIS A O 1
ATOM 1442 N N . GLY A 1 183 ? 2.625 12.659 -24.033 1.00 98.19 183 GLY A N 1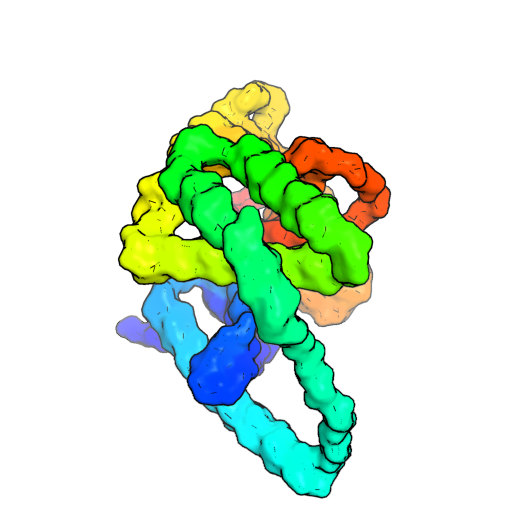
ATOM 1443 C CA . GLY A 1 183 ? 1.772 11.513 -23.760 1.00 98.19 183 GLY A CA 1
ATOM 1444 C C . GLY A 1 183 ? 0.875 11.795 -22.563 1.00 98.19 183 GLY A C 1
ATOM 1445 O O . GLY A 1 183 ? 1.259 12.520 -21.644 1.00 98.19 183 GLY A O 1
ATOM 1446 N N . SER A 1 184 ? -0.330 11.236 -22.570 1.00 98.38 184 SER A N 1
ATOM 1447 C CA . SER A 1 184 ? -1.261 11.349 -21.450 1.00 98.38 184 SER A CA 1
ATOM 1448 C C . SER A 1 184 ? -2.143 10.114 -21.334 1.00 98.38 184 SER A C 1
ATOM 1450 O O . SER A 1 184 ? -2.508 9.515 -22.348 1.00 98.38 184 SER A O 1
ATOM 1452 N N . SER A 1 185 ? -2.485 9.741 -20.104 1.00 98.38 185 SER A N 1
ATOM 1453 C CA . SER A 1 185 ? -3.426 8.661 -19.827 1.00 98.38 185 SER A CA 1
ATOM 1454 C C . SER A 1 185 ? -4.224 8.910 -18.556 1.00 98.38 185 SER A C 1
ATOM 1456 O O . SER A 1 185 ? -3.689 9.441 -17.588 1.00 98.38 185 SER A O 1
ATOM 1458 N N . LEU A 1 186 ? -5.466 8.439 -18.534 1.00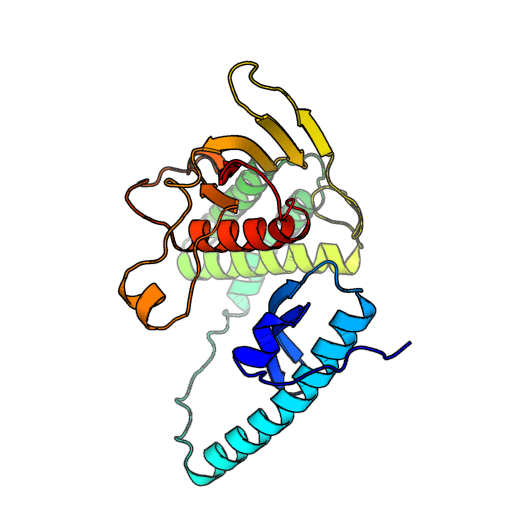 98.50 186 LEU A N 1
ATOM 1459 C CA . LEU A 1 186 ? -6.303 8.373 -17.343 1.00 98.50 186 LEU A CA 1
ATOM 1460 C C . LEU A 1 186 ? -6.572 6.902 -17.027 1.00 98.50 186 LEU A C 1
ATOM 1462 O O . LEU A 1 186 ? -7.220 6.205 -17.811 1.00 98.50 186 LEU A O 1
ATOM 1466 N N . PHE A 1 187 ? -6.054 6.430 -15.896 1.00 98.62 187 PHE A N 1
ATOM 1467 C CA . PHE A 1 187 ? -6.276 5.076 -15.404 1.00 98.62 187 PHE A CA 1
ATOM 1468 C C . PHE A 1 187 ? -7.267 5.112 -14.242 1.00 98.62 187 PHE A C 1
ATOM 1470 O O . PHE A 1 187 ? -7.032 5.774 -13.231 1.00 98.62 187 PHE A O 1
ATOM 1477 N N . GLN A 1 188 ? -8.358 4.361 -14.364 1.00 98.62 188 GLN A N 1
ATOM 1478 C CA . GLN A 1 188 ? -9.353 4.198 -13.311 1.00 98.62 188 GLN A CA 1
ATOM 1479 C C . GLN A 1 188 ? -9.402 2.742 -12.863 1.00 98.62 188 GLN A C 1
ATOM 1481 O O . GLN A 1 188 ? -9.488 1.841 -13.694 1.00 98.62 188 GLN A O 1
ATOM 1486 N N . ARG A 1 189 ? -9.439 2.509 -11.549 1.00 98.44 189 ARG A N 1
ATOM 1487 C CA . ARG A 1 189 ? -9.774 1.210 -10.954 1.00 98.44 189 ARG A CA 1
ATOM 1488 C C . ARG A 1 189 ? -10.743 1.395 -9.787 1.00 98.44 189 ARG A C 1
ATOM 1490 O O . ARG A 1 189 ? -10.337 1.737 -8.674 1.00 98.44 189 ARG A O 1
ATOM 1497 N N . GLY A 1 190 ? -12.030 1.142 -10.024 1.00 97.69 190 GLY A N 1
ATOM 1498 C CA . GLY A 1 190 ? -13.112 1.485 -9.094 1.00 97.69 190 GLY A CA 1
ATOM 1499 C C . GLY A 1 190 ? -13.141 2.989 -8.821 1.00 97.69 190 GLY A C 1
ATOM 1500 O O . GLY A 1 190 ? -13.182 3.765 -9.762 1.00 97.69 190 GLY A O 1
ATOM 1501 N N . GLN A 1 191 ? -13.062 3.411 -7.555 1.00 97.88 191 GLN A N 1
ATOM 1502 C CA . GLN A 1 191 ? -12.993 4.832 -7.164 1.00 97.88 191 GLN A CA 1
ATOM 1503 C C . GLN A 1 191 ? -11.553 5.378 -7.035 1.00 97.88 191 GLN A C 1
ATOM 1505 O O . GLN A 1 191 ? -11.355 6.483 -6.547 1.00 97.88 191 GLN A O 1
ATOM 1510 N N . THR A 1 192 ? -10.529 4.618 -7.446 1.00 98.06 192 THR A N 1
ATOM 1511 C CA . THR A 1 192 ? -9.145 5.116 -7.534 1.00 98.06 192 THR A CA 1
ATOM 1512 C C . THR A 1 192 ? -8.865 5.586 -8.958 1.00 98.06 192 THR A C 1
ATOM 1514 O O . THR A 1 192 ? -8.919 4.772 -9.881 1.00 98.06 192 THR A O 1
ATOM 1517 N N . GLN A 1 193 ? -8.542 6.869 -9.117 1.00 98.50 193 GLN A N 1
ATOM 1518 C CA . GLN A 1 193 ? -8.191 7.507 -10.386 1.00 98.50 193 GLN A CA 1
ATOM 1519 C C . GLN A 1 193 ? -6.743 7.988 -10.333 1.00 98.50 193 GLN A C 1
ATOM 1521 O O . GLN A 1 193 ? -6.325 8.496 -9.297 1.00 98.50 193 GLN A O 1
ATOM 1526 N N . VAL A 1 194 ? -6.003 7.821 -11.428 1.00 98.50 194 VAL A N 1
ATOM 1527 C CA . VAL A 1 194 ? -4.682 8.430 -11.615 1.00 98.50 194 VAL A CA 1
ATOM 1528 C C . VAL A 1 194 ? -4.600 9.004 -13.024 1.00 98.50 194 VAL A C 1
ATOM 1530 O O . VAL A 1 194 ? -4.842 8.294 -14.006 1.00 98.50 194 VAL A O 1
ATOM 1533 N N . MET A 1 195 ? -4.244 10.280 -13.124 1.00 98.31 195 MET A N 1
ATOM 1534 C CA . MET A 1 195 ? -3.864 10.934 -14.368 1.00 98.31 195 MET A CA 1
ATOM 1535 C C . MET A 1 195 ? -2.346 10.874 -14.505 1.00 98.31 195 MET A C 1
ATOM 1537 O O . MET A 1 195 ? -1.605 11.285 -13.615 1.00 98.31 195 MET A O 1
ATOM 1541 N N . SER A 1 196 ? -1.868 10.388 -15.643 1.00 98.31 196 SER A N 1
ATOM 1542 C CA . SER A 1 196 ? -0.443 10.323 -15.940 1.00 98.31 196 SER A CA 1
ATOM 1543 C C . SER A 1 196 ? -0.113 11.136 -17.179 1.00 98.31 196 SER A C 1
ATOM 1545 O O . SER A 1 196 ? -0.853 11.132 -18.164 1.00 98.31 196 SER A O 1
ATOM 1547 N N . THR A 1 197 ? 1.022 11.824 -17.147 1.00 98.44 197 THR A N 1
ATOM 1548 C CA . THR A 1 197 ? 1.532 12.605 -18.273 1.00 98.44 197 THR A CA 1
ATOM 1549 C C . THR A 1 197 ? 3.004 12.307 -18.492 1.00 98.44 197 THR A C 1
ATOM 1551 O O . THR A 1 197 ? 3.793 12.241 -17.551 1.00 98.44 197 THR A O 1
ATOM 1554 N N . VAL A 1 198 ? 3.379 12.116 -19.751 1.00 98.00 198 VAL A N 1
ATOM 1555 C CA . VAL A 1 198 ? 4.772 11.966 -20.160 1.00 98.00 198 VAL A CA 1
ATOM 1556 C C . VAL A 1 198 ? 5.232 13.288 -20.746 1.00 98.00 198 VAL A C 1
ATOM 1558 O O . VAL A 1 198 ? 4.563 13.867 -21.601 1.00 98.00 198 VAL A O 1
ATOM 1561 N N . THR A 1 199 ? 6.399 13.744 -20.307 1.00 97.69 199 THR A N 1
ATOM 1562 C CA . THR A 1 199 ? 7.101 14.888 -20.878 1.00 97.69 199 THR A CA 1
ATOM 1563 C C . THR A 1 199 ? 8.506 14.467 -21.280 1.00 97.69 199 THR A C 1
ATOM 1565 O O . THR A 1 199 ? 9.281 13.998 -20.444 1.00 97.69 199 THR A O 1
ATOM 1568 N N . PHE A 1 200 ? 8.838 14.638 -22.559 1.00 97.31 200 PHE A N 1
ATOM 1569 C CA . PHE A 1 200 ? 10.214 14.579 -23.029 1.00 97.31 200 PHE A CA 1
ATOM 1570 C C . PHE A 1 200 ? 10.926 15.893 -22.750 1.00 97.31 200 PHE A C 1
ATOM 157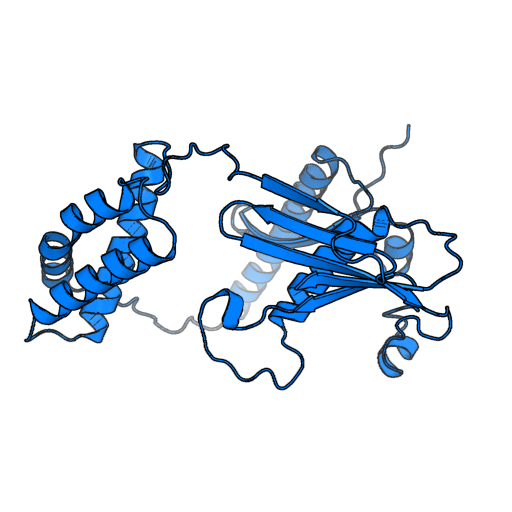2 O O . PHE A 1 200 ? 10.365 16.970 -22.952 1.00 97.31 200 PHE A O 1
ATOM 1579 N N . ASP A 1 201 ? 12.166 15.784 -22.304 1.00 96.19 201 ASP A N 1
ATOM 1580 C CA . ASP A 1 201 ? 13.008 16.920 -21.967 1.00 96.19 201 ASP A CA 1
ATOM 1581 C C . ASP A 1 201 ? 14.445 16.661 -22.456 1.00 96.19 201 ASP A C 1
ATOM 1583 O O . ASP A 1 201 ? 14.820 15.555 -22.865 1.00 96.19 201 ASP A O 1
ATOM 1587 N N . SER A 1 202 ? 15.276 17.695 -22.472 1.00 94.81 202 SER A N 1
ATOM 1588 C CA . SER A 1 202 ? 16.665 17.585 -22.900 1.00 94.81 202 SER A CA 1
ATOM 1589 C C . SER A 1 202 ? 17.447 16.609 -22.001 1.00 94.81 202 SER A C 1
ATOM 1591 O O . SER A 1 202 ? 17.176 16.497 -20.800 1.00 94.81 202 SER A O 1
ATOM 1593 N N . PRO A 1 203 ? 18.486 15.926 -22.515 1.00 90.75 203 PRO A N 1
ATOM 1594 C CA . PRO A 1 203 ? 19.386 15.136 -21.675 1.00 90.75 203 PRO A CA 1
ATOM 1595 C C . PRO A 1 203 ? 20.110 15.955 -20.595 1.00 90.75 203 PRO A C 1
ATOM 1597 O O . PRO A 1 203 ? 20.625 15.369 -19.642 1.00 90.75 203 PRO A O 1
ATOM 1600 N N . ALA A 1 204 ? 20.193 17.281 -20.745 1.00 89.50 204 ALA A N 1
ATOM 1601 C CA . ALA A 1 204 ? 20.769 18.186 -19.751 1.00 89.50 204 ALA A CA 1
ATOM 1602 C C . ALA A 1 204 ? 19.832 18.399 -18.549 1.00 89.50 204 ALA A C 1
ATOM 1604 O O . ALA A 1 204 ? 20.306 18.536 -17.427 1.00 89.50 204 ALA A O 1
ATOM 1605 N N . ALA A 1 205 ? 18.517 18.341 -18.769 1.00 89.75 205 ALA A N 1
ATOM 1606 C CA . ALA A 1 205 ? 17.494 18.450 -17.731 1.00 89.75 205 ALA A CA 1
ATOM 1607 C C . ALA A 1 205 ? 17.178 17.118 -17.026 1.00 89.75 205 ALA A C 1
ATOM 1609 O O . ALA A 1 205 ? 16.283 17.059 -16.179 1.00 89.75 205 ALA A O 1
ATOM 1610 N N . ALA A 1 206 ? 17.909 16.046 -17.354 1.00 87.75 206 ALA A N 1
ATOM 1611 C CA . ALA A 1 206 ? 17.844 14.780 -16.634 1.00 87.75 206 ALA A CA 1
ATOM 1612 C C . ALA A 1 206 ? 18.046 14.995 -15.124 1.00 87.75 206 ALA A C 1
ATOM 1614 O O . ALA A 1 206 ? 18.716 15.937 -14.696 1.00 87.75 206 ALA A O 1
ATOM 1615 N N . PHE A 1 207 ? 17.481 14.115 -14.301 1.00 85.00 207 PHE A N 1
ATOM 1616 C CA . PHE A 1 207 ? 17.640 14.240 -12.858 1.00 85.00 207 PHE A CA 1
ATOM 1617 C C . PHE A 1 207 ? 19.102 13.994 -12.462 1.00 85.00 207 PHE A C 1
ATOM 1619 O O . PHE A 1 207 ? 19.694 12.968 -12.819 1.00 85.00 207 PHE A O 1
ATOM 1626 N N . HIS A 1 208 ? 19.659 14.935 -11.702 1.00 78.25 208 HIS A N 1
ATOM 1627 C CA . HIS A 1 208 ? 20.971 14.836 -11.079 1.00 78.25 208 HIS A CA 1
ATOM 1628 C C . HIS A 1 208 ? 20.764 14.733 -9.571 1.00 78.25 208 HIS A C 1
ATOM 1630 O O . HIS A 1 208 ? 19.999 15.498 -8.988 1.00 78.25 208 HIS A O 1
ATOM 1636 N N . SER A 1 209 ? 21.435 13.772 -8.946 1.00 69.75 209 SER A N 1
ATOM 1637 C CA . SER A 1 209 ? 21.496 13.691 -7.490 1.00 69.75 209 SER A CA 1
ATOM 1638 C C . SER A 1 209 ? 22.252 14.894 -6.922 1.00 69.75 209 SER A C 1
ATOM 1640 O O . SER A 1 209 ? 22.991 15.566 -7.643 1.00 69.75 209 SER A O 1
ATOM 1642 N N . ASP A 1 210 ? 22.066 15.190 -5.638 1.00 71.88 210 ASP A N 1
ATOM 1643 C CA . ASP A 1 210 ? 22.823 16.258 -4.989 1.00 71.88 210 ASP A CA 1
ATOM 1644 C C . ASP A 1 210 ? 24.338 15.971 -5.018 1.00 71.88 210 ASP A C 1
ATOM 1646 O O . ASP A 1 210 ? 24.782 14.828 -5.174 1.00 71.88 210 ASP A O 1
ATOM 1650 N N . SER A 1 211 ? 25.146 17.019 -4.861 1.00 64.75 211 SER A N 1
ATOM 1651 C CA . SER A 1 211 ? 26.606 16.946 -4.970 1.00 64.75 211 SER A CA 1
ATOM 1652 C C . SER A 1 211 ? 27.244 15.948 -3.995 1.00 64.75 211 SER A C 1
ATOM 1654 O O . SER A 1 211 ? 28.266 15.344 -4.318 1.00 64.75 211 SER A O 1
ATOM 1656 N N . ILE A 1 212 ? 26.642 15.736 -2.819 1.00 65.38 212 ILE A N 1
ATOM 1657 C CA . ILE A 1 212 ? 27.130 14.790 -1.807 1.00 65.38 212 ILE A CA 1
ATOM 1658 C C . ILE A 1 212 ? 26.809 13.358 -2.249 1.00 65.38 212 ILE A C 1
ATOM 1660 O O . ILE A 1 212 ? 27.675 12.487 -2.208 1.00 65.38 212 ILE A O 1
ATOM 1664 N N . SER A 1 213 ? 25.602 13.110 -2.751 1.00 65.25 213 SER A N 1
ATOM 1665 C CA . SER A 1 213 ? 25.201 11.820 -3.323 1.00 65.25 213 SER A CA 1
ATOM 1666 C C . SER A 1 213 ? 26.036 11.432 -4.550 1.00 65.25 213 SER A C 1
ATOM 1668 O O . SER A 1 213 ? 26.402 10.263 -4.713 1.00 65.25 213 SER A O 1
ATOM 1670 N N . GLN A 1 214 ? 26.400 12.404 -5.392 1.00 64.19 214 GLN A N 1
ATOM 1671 C CA . GLN A 1 214 ? 27.326 12.181 -6.506 1.00 64.19 214 GLN A CA 1
ATOM 1672 C C . GLN A 1 214 ? 28.725 11.795 -6.006 1.00 64.19 214 GLN A C 1
ATOM 1674 O O . GLN A 1 214 ? 29.297 10.819 -6.494 1.00 64.19 214 GLN A O 1
ATOM 1679 N N . LEU A 1 215 ? 29.243 12.499 -4.992 1.00 61.25 215 LEU A N 1
ATOM 1680 C CA . LEU A 1 215 ? 30.553 12.228 -4.388 1.00 61.25 215 LEU A CA 1
ATOM 1681 C C . LEU A 1 215 ? 30.614 10.845 -3.721 1.00 61.25 215 LEU A C 1
ATOM 1683 O O . LEU A 1 215 ? 31.605 10.130 -3.847 1.00 61.25 215 LEU A O 1
ATOM 1687 N N . LEU A 1 216 ? 29.532 10.435 -3.056 1.00 63.31 216 LEU A N 1
ATOM 1688 C CA . LEU A 1 216 ? 29.406 9.125 -2.410 1.00 63.31 216 LEU A CA 1
ATOM 1689 C C . LEU A 1 216 ? 29.093 7.987 -3.400 1.00 63.31 216 LEU A C 1
ATOM 1691 O O . LEU A 1 216 ? 28.946 6.830 -2.984 1.00 63.31 216 LEU A O 1
ATOM 1695 N N . GLY A 1 217 ? 28.981 8.299 -4.698 1.00 58.03 217 GLY A N 1
ATOM 1696 C CA . GLY A 1 217 ? 28.700 7.352 -5.776 1.00 58.03 217 GLY A CA 1
ATOM 1697 C C . GLY A 1 217 ? 27.340 6.661 -5.654 1.00 58.03 217 GLY A C 1
ATOM 1698 O O . GLY A 1 217 ? 27.181 5.552 -6.164 1.00 58.03 217 GLY A O 1
ATOM 1699 N N . SER A 1 218 ? 26.389 7.264 -4.932 1.00 55.53 218 SER A N 1
ATOM 1700 C CA . SER A 1 218 ? 25.139 6.615 -4.519 1.00 55.53 218 SER A CA 1
ATOM 1701 C C . SER A 1 218 ? 24.024 6.724 -5.558 1.00 55.53 218 SER A C 1
ATOM 1703 O O . SER A 1 218 ? 23.177 5.837 -5.615 1.00 55.53 218 SER A O 1
ATOM 1705 N N . GLN A 1 219 ? 24.011 7.770 -6.392 1.00 59.81 219 GLN A N 1
ATOM 1706 C CA . GLN A 1 219 ? 22.971 7.995 -7.401 1.00 59.81 219 GLN A CA 1
ATOM 1707 C C . GLN A 1 219 ? 23.565 8.613 -8.670 1.00 59.81 219 GLN A C 1
ATOM 1709 O O . GLN A 1 219 ? 24.196 9.668 -8.618 1.00 59.81 219 GLN A O 1
ATOM 1714 N N . ARG A 1 220 ? 23.351 7.953 -9.813 1.00 66.44 220 ARG A N 1
ATOM 1715 C CA . ARG A 1 220 ? 23.761 8.434 -11.141 1.00 66.44 220 ARG A CA 1
ATOM 1716 C C . ARG A 1 220 ? 22.665 9.294 -11.768 1.00 66.44 220 ARG A C 1
ATOM 1718 O O . ARG A 1 220 ? 21.509 9.228 -11.361 1.00 66.44 220 ARG A O 1
ATOM 1725 N N . LYS A 1 221 ? 23.043 10.048 -12.804 1.00 77.88 221 LYS A N 1
ATOM 1726 C CA . LYS A 1 221 ? 22.123 10.724 -13.726 1.00 77.88 221 LYS A CA 1
ATOM 1727 C C . LYS A 1 221 ? 20.989 9.775 -14.136 1.00 77.88 221 LYS A C 1
ATOM 1729 O O . LYS A 1 221 ? 21.267 8.704 -14.679 1.00 77.88 221 LYS A O 1
ATOM 1734 N N . LYS A 1 222 ? 19.735 10.171 -13.903 1.00 85.12 222 LYS A N 1
ATOM 1735 C CA . LYS A 1 222 ? 18.557 9.395 -14.314 1.00 85.12 222 LYS A CA 1
ATOM 1736 C C . LYS A 1 222 ? 17.927 10.013 -15.556 1.00 85.12 222 LYS A C 1
ATOM 1738 O O . LYS A 1 222 ? 17.474 11.156 -15.526 1.00 85.12 222 LYS A O 1
ATOM 1743 N N . MET A 1 223 ? 17.904 9.244 -16.643 1.00 91.69 223 MET A N 1
ATOM 1744 C CA . MET A 1 223 ? 17.227 9.634 -17.887 1.00 91.69 223 MET A CA 1
ATOM 1745 C C . MET A 1 223 ? 15.716 9.404 -17.826 1.00 91.69 223 MET A C 1
ATOM 1747 O O . MET A 1 223 ? 14.991 10.053 -18.565 1.00 91.69 223 MET A O 1
ATOM 1751 N N . PHE A 1 224 ? 15.247 8.529 -16.937 1.00 94.94 224 PHE A N 1
ATOM 1752 C CA . PHE A 1 224 ? 13.836 8.323 -16.630 1.00 94.94 224 PHE A CA 1
ATOM 1753 C C . PHE A 1 224 ? 13.585 8.686 -15.169 1.00 94.94 224 PHE A C 1
ATOM 1755 O O . PHE A 1 224 ? 14.341 8.259 -14.295 1.00 94.94 224 PHE A O 1
ATOM 1762 N N . MET A 1 225 ? 12.550 9.481 -14.920 1.00 94.44 225 MET A N 1
ATOM 1763 C CA . MET A 1 225 ? 12.108 9.867 -13.584 1.00 94.44 225 MET A CA 1
ATOM 1764 C C . MET A 1 225 ? 10.586 9.817 -13.523 1.00 94.44 225 MET A C 1
ATOM 1766 O O . MET A 1 225 ? 9.919 10.296 -14.445 1.00 94.44 225 MET A O 1
ATOM 1770 N N . LEU A 1 226 ? 10.050 9.316 -12.409 1.00 96.12 226 LEU A N 1
ATOM 1771 C CA . LEU A 1 226 ? 8.626 9.404 -12.104 1.00 96.12 226 LEU A CA 1
ATOM 1772 C C . LEU A 1 226 ? 8.391 10.353 -10.927 1.00 96.12 226 LEU A C 1
ATOM 1774 O O . LEU A 1 226 ? 8.981 10.201 -9.859 1.00 96.12 226 LEU A O 1
ATOM 1778 N N . HIS A 1 227 ? 7.515 11.334 -11.124 1.00 94.94 227 HIS A N 1
ATOM 1779 C CA . HIS A 1 227 ? 7.011 12.200 -10.068 1.00 94.94 227 HIS A CA 1
ATOM 1780 C C . HIS A 1 227 ? 5.572 11.812 -9.736 1.00 94.94 227 HIS A C 1
ATOM 1782 O O . HIS A 1 227 ? 4.760 11.636 -10.640 1.00 94.94 227 HIS A O 1
ATOM 1788 N N . TYR A 1 228 ? 5.268 11.654 -8.454 1.00 96.56 228 TYR A N 1
ATOM 1789 C CA . TYR A 1 228 ? 3.941 11.299 -7.976 1.00 96.56 228 TYR A CA 1
ATOM 1790 C C . TYR A 1 228 ? 3.464 12.353 -6.989 1.00 96.56 228 TYR A C 1
ATOM 1792 O O . TYR A 1 228 ? 4.217 12.728 -6.093 1.00 96.56 228 TYR A O 1
ATOM 1800 N N . GLU A 1 229 ? 2.219 12.778 -7.138 1.00 95.19 229 GLU A N 1
ATOM 1801 C CA . GLU A 1 229 ? 1.539 13.710 -6.245 1.00 95.19 229 GLU A CA 1
ATOM 1802 C C . GLU A 1 229 ? 0.242 13.054 -5.758 1.00 95.19 229 GLU A C 1
ATOM 1804 O O . GLU A 1 229 ? -0.413 12.329 -6.502 1.00 95.19 229 GLU A O 1
ATOM 1809 N N . PHE A 1 230 ? -0.131 13.285 -4.500 1.00 95.38 230 PHE A N 1
ATOM 1810 C CA . PHE A 1 230 ? -1.404 12.840 -3.942 1.00 95.38 230 PHE A CA 1
ATOM 1811 C C . PHE A 1 230 ? -2.151 14.054 -3.386 1.00 95.38 230 PHE A C 1
ATOM 1813 O O . PHE A 1 230 ? -2.053 14.370 -2.193 1.00 95.38 230 PHE A O 1
ATOM 1820 N N . PRO A 1 231 ? -2.881 14.779 -4.244 1.00 93.56 231 PRO A N 1
ATOM 1821 C CA . PRO A 1 231 ? -3.539 16.005 -3.834 1.00 93.56 231 PRO A CA 1
ATOM 1822 C C . PRO A 1 231 ? -4.666 15.724 -2.833 1.00 93.56 231 PRO A C 1
ATOM 1824 O O . PRO A 1 231 ? -5.378 14.728 -2.929 1.00 93.56 231 PRO A O 1
ATOM 1827 N N . SER A 1 232 ? -4.883 16.634 -1.883 1.00 94.00 232 SER A N 1
ATOM 1828 C CA . SER A 1 232 ? -5.882 16.471 -0.811 1.00 94.00 232 SER A CA 1
ATOM 1829 C C . SER A 1 232 ? -7.321 16.350 -1.309 1.00 94.00 232 SER A C 1
ATOM 1831 O O . SER A 1 232 ? -8.128 15.637 -0.710 1.00 94.00 232 SER A O 1
ATOM 1833 N N . TYR A 1 233 ? -7.635 16.952 -2.458 1.00 94.75 233 TYR A N 1
ATOM 1834 C CA . TYR A 1 233 ? -8.945 16.787 -3.084 1.00 94.75 233 TYR A CA 1
ATOM 1835 C C . TYR A 1 233 ? -9.218 15.336 -3.521 1.00 94.75 233 TYR A C 1
ATOM 1837 O O . TYR A 1 233 ? -10.382 14.961 -3.636 1.00 94.75 233 TYR A O 1
ATOM 1845 N N . ALA A 1 234 ? -8.192 14.491 -3.702 1.00 95.25 234 ALA A N 1
ATOM 1846 C CA . ALA A 1 234 ? -8.369 13.076 -4.044 1.00 95.25 234 ALA A CA 1
ATOM 1847 C C . ALA A 1 234 ? -9.082 12.279 -2.936 1.00 95.25 234 ALA A C 1
ATOM 1849 O O . ALA A 1 234 ? -9.647 11.214 -3.196 1.00 95.25 234 ALA A O 1
ATOM 1850 N N . THR A 1 235 ? -9.084 12.783 -1.697 1.00 94.56 235 THR A N 1
ATOM 1851 C CA . THR A 1 235 ? -9.839 12.206 -0.574 1.00 94.56 235 THR A CA 1
ATOM 1852 C C . THR A 1 235 ? -10.904 13.142 -0.013 1.00 94.56 235 THR A C 1
ATOM 1854 O O . THR A 1 235 ? -11.471 12.828 1.028 1.00 94.56 235 THR A O 1
ATOM 1857 N N . ASN A 1 236 ? -11.239 14.224 -0.729 1.00 94.44 236 ASN A N 1
ATOM 1858 C CA . ASN A 1 236 ? -12.149 15.276 -0.262 1.00 94.44 236 ASN A CA 1
ATOM 1859 C C . ASN A 1 236 ? -11.691 15.913 1.068 1.00 94.44 236 ASN A C 1
ATOM 1861 O O . ASN A 1 236 ? -12.492 16.221 1.948 1.00 94.44 236 ASN A O 1
ATOM 1865 N N . GLU A 1 237 ? -10.378 16.078 1.226 1.00 93.31 237 GLU A N 1
ATOM 1866 C CA . GLU A 1 237 ? -9.752 16.682 2.401 1.00 93.31 237 GLU A CA 1
ATOM 1867 C C . GLU A 1 237 ? -9.117 18.035 2.053 1.00 93.31 237 GLU A C 1
ATOM 1869 O O . GLU A 1 237 ? -8.955 18.402 0.889 1.00 93.31 237 GLU A O 1
ATOM 1874 N N . ILE A 1 238 ? -8.721 18.784 3.085 1.00 92.50 238 ILE A N 1
ATOM 1875 C CA . ILE A 1 238 ? -7.958 20.028 2.952 1.00 92.50 238 ILE A CA 1
ATOM 1876 C C . ILE A 1 238 ? -6.594 19.813 3.601 1.00 92.50 238 ILE A C 1
ATOM 1878 O O . ILE A 1 238 ? -6.503 19.436 4.768 1.00 92.50 238 ILE A O 1
ATOM 1882 N N . SER A 1 239 ? -5.519 20.088 2.863 1.00 85.81 239 SER A N 1
ATOM 1883 C CA . SER A 1 239 ? -4.156 20.055 3.395 1.00 85.81 239 SER A CA 1
ATOM 1884 C C . SER A 1 239 ? -3.282 21.134 2.757 1.00 85.81 239 SER A C 1
ATOM 1886 O O . SER A 1 239 ? -3.571 21.640 1.672 1.00 85.81 239 SER A O 1
ATOM 1888 N N . SER A 1 240 ? -2.207 21.509 3.449 1.00 80.50 240 SER A N 1
ATOM 1889 C CA . SER A 1 240 ? -1.199 22.430 2.922 1.00 80.50 240 SER A CA 1
ATOM 1890 C C . SER A 1 240 ? -0.254 21.689 1.973 1.00 80.50 240 SER A C 1
ATOM 1892 O O . SER A 1 240 ? 0.544 20.872 2.423 1.00 80.50 240 SER A O 1
ATOM 1894 N N . SER A 1 241 ? -0.253 22.048 0.688 1.00 70.50 241 SER A N 1
ATOM 1895 C CA . SER A 1 241 ? 0.654 21.501 -0.341 1.00 70.50 241 SER A CA 1
ATOM 1896 C C . SER A 1 241 ? 2.091 22.057 -0.279 1.00 70.50 241 SER A C 1
ATOM 1898 O O . SER A 1 241 ? 2.768 22.170 -1.298 1.00 70.50 241 SER A O 1
ATOM 1900 N N . ARG A 1 242 ? 2.572 22.487 0.895 1.00 66.19 242 ARG A N 1
ATOM 1901 C CA . ARG A 1 242 ? 3.885 23.138 1.025 1.00 66.19 242 ARG A CA 1
ATOM 1902 C C . ARG A 1 242 ? 4.981 22.120 1.343 1.00 66.19 242 ARG A C 1
ATOM 1904 O O . ARG A 1 242 ? 5.159 21.744 2.498 1.00 66.19 242 ARG A O 1
ATOM 1911 N N . GLY A 1 243 ? 5.763 21.762 0.326 1.00 71.38 243 GLY A N 1
ATOM 1912 C CA . GLY A 1 243 ? 7.019 21.018 0.459 1.00 71.38 243 GLY A CA 1
ATOM 1913 C C . GLY A 1 243 ? 6.938 19.554 0.029 1.00 71.38 243 GLY A C 1
ATOM 1914 O O . GLY A 1 243 ? 5.870 19.028 -0.259 1.00 71.38 243 GLY A O 1
ATOM 1915 N N . ALA A 1 244 ? 8.099 18.900 -0.028 1.00 73.94 244 ALA A N 1
ATOM 1916 C CA . ALA A 1 244 ? 8.200 17.511 -0.459 1.00 73.94 244 ALA A CA 1
ATOM 1917 C C . ALA A 1 244 ? 7.598 16.557 0.589 1.00 73.94 244 ALA A C 1
ATOM 1919 O O . ALA A 1 244 ? 8.093 16.456 1.716 1.00 73.94 244 ALA A O 1
ATOM 1920 N N . ASN A 1 245 ? 6.550 15.827 0.213 1.00 87.62 245 ASN A N 1
ATOM 1921 C CA . ASN A 1 245 ? 5.911 14.835 1.068 1.00 87.62 245 ASN A CA 1
ATOM 1922 C C . ASN A 1 245 ? 6.642 13.485 0.968 1.00 87.62 245 ASN A C 1
ATOM 1924 O O . ASN A 1 245 ? 6.772 12.902 -0.108 1.00 87.62 245 ASN A O 1
ATOM 1928 N N . ARG A 1 246 ? 7.094 12.942 2.107 1.00 92.50 246 ARG A N 1
ATOM 1929 C CA . ARG A 1 246 ? 7.820 11.656 2.154 1.00 92.50 246 ARG A CA 1
ATOM 1930 C C . ARG A 1 246 ? 7.009 10.492 1.579 1.00 92.50 246 ARG A C 1
ATOM 1932 O O . ARG A 1 246 ? 7.593 9.599 0.973 1.00 92.50 246 ARG A O 1
ATOM 1939 N N . ARG A 1 247 ? 5.683 10.497 1.758 1.00 93.19 247 ARG A N 1
ATOM 1940 C CA . ARG A 1 247 ? 4.801 9.453 1.220 1.00 93.19 247 ARG A CA 1
ATOM 1941 C C . ARG A 1 247 ? 4.727 9.525 -0.301 1.00 93.19 247 ARG A C 1
ATOM 1943 O O . ARG A 1 247 ? 4.818 8.493 -0.956 1.00 93.19 247 ARG A O 1
ATOM 1950 N N . GLU A 1 248 ? 4.604 10.732 -0.844 1.00 94.06 248 GLU A N 1
ATOM 1951 C CA . GLU A 1 248 ? 4.564 10.955 -2.290 1.00 94.06 248 GLU A CA 1
ATOM 1952 C C . GLU A 1 248 ? 5.884 10.552 -2.950 1.00 94.06 248 GLU A C 1
ATOM 1954 O O . GLU A 1 248 ? 5.880 9.811 -3.929 1.00 94.06 248 GLU A O 1
ATOM 1959 N N . LEU A 1 249 ? 7.018 10.926 -2.344 1.00 93.00 249 LEU A N 1
ATOM 1960 C CA . LEU A 1 249 ? 8.344 10.497 -2.796 1.00 93.00 249 LEU A CA 1
ATOM 1961 C C . LEU A 1 249 ? 8.495 8.969 -2.791 1.00 93.00 249 LEU A C 1
ATOM 1963 O O . LEU A 1 249 ? 9.019 8.404 -3.749 1.00 93.00 249 LEU A O 1
ATOM 1967 N N . GLY A 1 250 ? 8.030 8.295 -1.733 1.00 95.19 250 GLY A N 1
ATOM 1968 C CA . GLY A 1 250 ? 8.072 6.835 -1.634 1.00 95.19 250 GLY A CA 1
ATOM 1969 C C . GLY A 1 250 ? 7.209 6.144 -2.693 1.00 95.19 250 GLY A C 1
ATOM 1970 O O . GLY A 1 250 ? 7.686 5.245 -3.381 1.00 95.19 250 GLY A O 1
ATOM 1971 N N . HIS A 1 251 ? 5.965 6.595 -2.879 1.00 97.25 251 HIS A N 1
ATOM 1972 C CA . HIS A 1 251 ? 5.077 6.073 -3.923 1.00 97.25 251 HIS A CA 1
ATOM 1973 C C . HIS A 1 251 ? 5.628 6.337 -5.334 1.00 97.25 251 HIS A C 1
ATOM 1975 O O . HIS A 1 251 ? 5.573 5.451 -6.186 1.00 97.25 251 HIS A O 1
ATOM 1981 N N . GLY A 1 252 ? 6.202 7.520 -5.568 1.00 96.00 252 GLY A N 1
ATOM 1982 C CA . GLY A 1 252 ? 6.855 7.867 -6.828 1.00 96.00 252 GLY A CA 1
ATOM 1983 C C . GLY A 1 252 ? 8.050 6.964 -7.121 1.00 96.00 252 GLY A C 1
ATOM 1984 O O . GLY A 1 252 ? 8.143 6.406 -8.210 1.00 96.00 252 GLY A O 1
ATOM 1985 N N . ALA A 1 253 ? 8.915 6.731 -6.130 1.00 94.81 253 ALA A N 1
ATOM 1986 C CA . ALA A 1 253 ? 10.045 5.815 -6.261 1.00 94.81 253 ALA A CA 1
ATOM 1987 C C . ALA A 1 253 ? 9.599 4.365 -6.518 1.00 94.81 253 ALA A C 1
ATOM 1989 O O . ALA A 1 253 ? 10.203 3.682 -7.345 1.00 94.81 253 ALA A O 1
ATOM 1990 N N . LEU A 1 254 ? 8.533 3.902 -5.855 1.00 97.12 254 LEU A N 1
ATOM 1991 C CA . LEU A 1 254 ? 7.958 2.574 -6.083 1.00 97.12 254 LEU A CA 1
ATOM 1992 C C . LEU A 1 254 ? 7.430 2.429 -7.519 1.00 97.12 254 LEU A C 1
ATOM 1994 O O . LEU A 1 254 ? 7.745 1.455 -8.202 1.00 97.12 254 LEU A O 1
ATOM 1998 N N . ALA A 1 255 ? 6.673 3.413 -8.004 1.00 97.50 255 ALA A N 1
ATOM 1999 C CA . ALA A 1 255 ? 6.164 3.411 -9.372 1.00 97.50 255 ALA A CA 1
ATOM 2000 C C . ALA A 1 255 ? 7.291 3.568 -10.416 1.00 97.50 255 ALA A C 1
ATOM 2002 O O . ALA A 1 255 ? 7.241 2.939 -11.472 1.00 97.50 255 ALA A O 1
ATOM 2003 N N . GLU A 1 256 ? 8.340 4.347 -10.120 1.00 96.38 256 GLU A N 1
ATOM 2004 C CA . GLU A 1 256 ? 9.536 4.461 -10.968 1.00 96.38 256 GLU A CA 1
ATOM 2005 C C . GLU A 1 256 ? 10.230 3.102 -11.119 1.00 96.38 256 GLU A C 1
ATOM 2007 O O . GLU A 1 256 ? 10.534 2.692 -12.240 1.00 96.38 256 GLU A O 1
ATOM 2012 N N . LYS A 1 257 ? 10.443 2.377 -10.009 1.00 95.25 257 LYS A N 1
ATOM 2013 C CA . LYS A 1 257 ? 11.035 1.027 -10.010 1.00 95.25 257 LYS A CA 1
ATOM 2014 C C . LYS A 1 257 ? 10.224 0.044 -10.852 1.00 95.25 257 LYS A C 1
ATOM 2016 O O . LYS A 1 257 ? 10.814 -0.745 -11.582 1.00 95.25 257 LYS A O 1
ATOM 2021 N N . ALA A 1 258 ? 8.895 0.133 -10.799 1.00 96.69 258 ALA A N 1
ATOM 2022 C CA . ALA A 1 258 ? 8.008 -0.739 -11.565 1.00 96.69 258 ALA A CA 1
ATOM 2023 C C . ALA A 1 258 ? 8.119 -0.546 -13.090 1.00 96.69 258 ALA A C 1
ATOM 2025 O O . ALA A 1 258 ? 7.837 -1.475 -13.841 1.00 96.69 258 ALA A O 1
ATOM 2026 N N . LEU A 1 259 ? 8.524 0.642 -13.560 1.00 96.75 259 LEU A N 1
ATOM 2027 C CA . LEU A 1 259 ? 8.546 0.977 -14.989 1.00 96.75 259 LEU A CA 1
ATOM 2028 C C . LEU A 1 259 ? 9.951 1.089 -15.582 1.00 96.75 259 LEU A C 1
ATOM 2030 O O . LEU A 1 259 ? 10.137 0.820 -16.765 1.00 96.75 259 LEU A O 1
ATOM 2034 N N . LYS A 1 260 ? 10.962 1.478 -14.802 1.00 94.12 260 LYS A N 1
ATOM 2035 C CA . LYS A 1 260 ? 12.282 1.842 -15.344 1.00 94.12 260 LYS A CA 1
ATOM 2036 C C . LYS A 1 260 ? 12.969 0.733 -16.150 1.00 94.12 260 LYS A C 1
ATOM 2038 O O . LYS A 1 260 ? 13.746 1.049 -17.044 1.00 94.12 260 LYS A O 1
ATOM 2043 N N . HIS A 1 261 ? 12.693 -0.538 -15.851 1.00 94.56 261 HIS A N 1
ATOM 2044 C CA . HIS A 1 261 ? 13.301 -1.681 -16.546 1.00 94.56 261 HIS A CA 1
ATOM 2045 C C . HIS A 1 261 ? 12.683 -1.948 -17.922 1.00 94.56 261 HIS A C 1
ATOM 2047 O O . HIS A 1 261 ? 13.339 -2.532 -18.778 1.00 94.56 261 HIS A O 1
ATOM 2053 N N . VAL A 1 262 ? 11.464 -1.456 -18.175 1.00 95.56 262 VAL A N 1
ATOM 2054 C CA . VAL A 1 262 ? 10.832 -1.509 -19.506 1.00 95.56 262 VAL A CA 1
ATOM 2055 C C . VAL A 1 262 ? 11.083 -0.243 -20.335 1.00 95.56 262 VAL A C 1
ATOM 2057 O O . VAL A 1 262 ? 10.716 -0.187 -21.508 1.00 95.56 262 VAL A O 1
ATOM 2060 N N . VAL A 1 263 ? 11.727 0.778 -19.757 1.00 94.50 263 VAL A N 1
ATOM 2061 C CA . VAL A 1 263 ? 12.099 2.002 -20.478 1.00 94.50 263 VAL A CA 1
ATOM 2062 C C . VAL A 1 263 ? 13.311 1.730 -21.384 1.00 94.50 263 VAL A C 1
ATOM 2064 O O . VAL A 1 263 ? 14.323 1.202 -20.913 1.00 94.50 263 VAL A O 1
ATOM 2067 N N . PRO A 1 264 ? 13.273 2.119 -22.675 1.00 92.81 264 PRO A N 1
ATOM 2068 C CA . PRO A 1 264 ? 14.391 1.905 -23.590 1.00 92.81 264 PRO A CA 1
ATOM 2069 C C . PRO A 1 264 ? 15.688 2.568 -23.108 1.00 92.81 264 PRO A C 1
ATOM 2071 O O . PRO A 1 264 ? 15.725 3.769 -22.840 1.00 92.81 264 PRO A O 1
ATOM 2074 N N . LYS A 1 265 ? 16.786 1.800 -23.061 1.00 87.12 265 LYS A N 1
ATOM 2075 C CA . LYS A 1 265 ? 18.106 2.300 -22.626 1.00 87.12 265 LYS A CA 1
ATOM 2076 C C . LYS A 1 265 ? 18.687 3.347 -23.586 1.00 87.12 265 LYS A C 1
ATOM 2078 O O . LYS A 1 265 ? 19.374 4.264 -23.143 1.00 87.12 265 LYS A O 1
ATOM 2083 N N . GLN A 1 266 ? 18.422 3.219 -24.888 1.00 88.50 266 GLN A N 1
ATOM 2084 C CA . GLN A 1 266 ? 18.882 4.139 -25.934 1.00 88.50 266 GLN A CA 1
ATOM 2085 C C . GLN A 1 266 ? 17.743 5.055 -26.403 1.00 88.50 266 GLN A C 1
ATOM 2087 O O . GLN A 1 266 ? 17.273 4.943 -27.533 1.00 88.50 266 GLN A O 1
ATOM 2092 N N . PHE A 1 267 ? 17.289 5.960 -25.533 1.00 93.25 267 PHE A N 1
ATOM 2093 C CA . PHE A 1 267 ? 16.299 6.982 -25.884 1.00 93.25 267 PHE A CA 1
ATOM 2094 C C . PHE A 1 267 ? 16.949 8.381 -25.929 1.00 93.25 267 PHE A C 1
ATOM 2096 O O . PHE A 1 267 ? 17.721 8.711 -25.026 1.00 93.25 267 PHE A O 1
ATOM 2103 N N . PRO A 1 268 ? 16.689 9.209 -26.964 1.00 94.31 268 PRO A N 1
ATOM 2104 C CA . PRO A 1 268 ? 17.425 10.462 -27.182 1.00 94.31 268 PRO A CA 1
ATOM 2105 C C . PRO A 1 268 ? 17.058 11.596 -26.211 1.00 94.31 268 PRO A C 1
ATOM 2107 O O . PRO A 1 268 ? 17.803 12.571 -26.105 1.00 94.31 268 PRO A O 1
ATOM 2110 N N . TYR A 1 269 ? 15.940 11.477 -25.494 1.00 95.44 269 TYR A N 1
ATOM 2111 C CA . TYR A 1 269 ? 15.444 12.485 -24.555 1.00 95.44 269 TYR A CA 1
ATOM 2112 C C . TYR A 1 269 ? 15.454 11.961 -23.120 1.00 95.44 269 TYR A C 1
ATOM 2114 O O . TYR A 1 269 ? 15.449 10.752 -22.886 1.00 95.44 269 TYR A O 1
ATOM 2122 N N . SER A 1 270 ? 15.444 12.867 -22.143 1.00 95.06 270 SER A N 1
ATOM 2123 C CA . SER A 1 270 ? 15.032 12.488 -20.793 1.00 95.06 270 SER A CA 1
ATOM 2124 C C . SER A 1 270 ? 13.506 12.364 -20.743 1.00 95.06 270 SER A C 1
ATOM 2126 O O . SER A 1 270 ? 12.785 13.048 -21.468 1.00 95.06 270 SER A O 1
ATOM 2128 N N . ILE A 1 271 ? 13.016 11.435 -19.929 1.00 96.94 271 ILE A N 1
ATOM 2129 C CA . ILE A 1 271 ? 11.607 11.079 -19.807 1.00 96.94 271 ILE A CA 1
ATOM 2130 C C . ILE A 1 271 ? 11.171 11.402 -18.381 1.00 96.94 271 ILE A C 1
ATOM 2132 O O . ILE A 1 271 ? 11.674 10.818 -17.418 1.00 96.94 271 ILE A O 1
ATOM 2136 N N . ARG A 1 272 ? 10.213 12.317 -18.252 1.00 96.62 272 ARG A N 1
ATOM 2137 C CA . ARG A 1 272 ? 9.538 12.626 -16.991 1.00 96.62 272 ARG A CA 1
ATOM 2138 C C . ARG A 1 272 ? 8.109 12.116 -17.061 1.00 96.62 272 ARG A C 1
ATOM 2140 O O . ARG A 1 272 ? 7.344 12.561 -17.914 1.00 96.62 272 ARG A O 1
ATOM 2147 N N . LEU A 1 273 ? 7.762 11.193 -16.174 1.00 97.69 273 LEU A N 1
ATOM 2148 C CA . LEU A 1 273 ? 6.400 10.705 -15.995 1.00 97.69 273 LEU A CA 1
ATOM 2149 C C . LEU A 1 273 ? 5.822 11.342 -14.732 1.00 97.69 273 LEU A C 1
ATOM 2151 O O . LEU A 1 273 ? 6.313 11.079 -13.641 1.00 97.69 273 LEU A O 1
ATOM 2155 N N . ALA A 1 274 ? 4.819 12.202 -14.867 1.00 97.56 274 ALA A N 1
ATOM 2156 C CA . ALA A 1 274 ? 4.104 12.767 -13.727 1.00 97.56 274 ALA A CA 1
ATOM 2157 C C . ALA A 1 274 ? 2.781 12.023 -13.531 1.00 97.56 274 ALA A C 1
ATOM 2159 O O . ALA A 1 274 ? 2.036 11.850 -14.495 1.00 97.56 274 ALA A O 1
ATOM 2160 N N . CYS A 1 275 ? 2.503 11.596 -12.302 1.00 97.81 275 CYS A N 1
ATOM 2161 C CA . CYS A 1 275 ? 1.293 10.894 -11.891 1.00 97.81 275 CYS A CA 1
ATOM 2162 C C . CYS A 1 275 ? 0.594 11.686 -10.782 1.00 97.81 275 CYS A C 1
ATOM 2164 O O . CYS A 1 275 ? 1.235 12.030 -9.789 1.00 97.81 275 CYS A O 1
ATOM 2166 N N . GLN A 1 276 ? -0.701 11.937 -10.953 1.00 95.69 276 GLN A N 1
ATOM 2167 C CA . GLN A 1 276 ? -1.558 12.677 -10.024 1.00 95.69 276 GLN A CA 1
ATOM 2168 C C . GLN A 1 276 ? -2.822 11.876 -9.732 1.00 95.69 276 GLN A C 1
ATOM 2170 O O . GLN A 1 276 ? -3.369 11.297 -10.701 1.00 95.69 276 GLN A O 1
#

Foldseek 3Di:
DDDDDQDPPDDPVVVVVDQKDWDWDADPPLHTDDIDIFGLPDDPVVVVVNSVVVSVVNVVVVVVVVVVCVVDNDDDPDDDPDDQDPVLLVLLCVQPVVQLLCLQQDLVDDPPNSVVSLVVSLVVSLVVCVVDDSVSSSVSSVVSSVVSQVCCCVVVCAGSNRDHPPDWADWDKDWCPDVVFPIWMWIDTRLDIKIKGKDWAALVPFDDDDPVCVVVVNDDGALEFEFEDDDQVSVPGDDDPPDDDPVRVVVRVSVCSVCVSVDDPPDRTRMYMYMD

Solvent-accessible surface area (backbone atoms only — not comparable to full-atom values): 16407 Å² total; per-residue (Å²): 130,85,75,84,79,88,69,81,89,63,50,79,72,57,55,74,74,47,52,64,48,78,50,75,41,63,48,83,89,80,34,78,75,46,78,50,74,42,54,59,83,63,56,67,70,60,52,52,52,47,50,55,55,48,37,57,55,42,50,58,52,50,51,54,52,51,54,50,39,73,75,70,51,75,83,76,78,90,75,82,80,88,72,76,58,64,71,60,49,52,53,54,41,74,70,38,51,70,62,50,50,55,60,46,68,35,46,86,48,52,74,65,61,42,54,49,53,56,48,52,53,53,53,52,52,45,65,73,43,73,92,54,60,60,70,58,50,53,48,49,50,53,51,49,54,54,47,53,59,49,50,45,35,70,77,66,55,36,43,50,63,66,37,50,88,86,59,78,62,65,71,51,79,45,65,64,79,43,88,86,47,82,34,29,32,42,43,33,46,60,93,48,70,39,43,36,35,38,43,76,42,55,68,84,73,30,51,67,54,56,75,64,40,45,73,70,69,74,44,70,76,33,51,65,48,46,46,40,52,79,62,41,69,82,74,77,48,88,70,84,86,80,71,91,50,71,65,33,53,50,54,11,52,54,55,31,50,75,43,57,72,78,50,74,90,90,55,94,48,11,40,38,36,40,36,66

Mean predicted aligned error: 5.72 Å

Radius of gyration: 25.07 Å; Cα contacts (8 Å, |Δi|>4): 302; chains: 1; bounding box: 57×46×60 Å

Secondary structure (DSSP, 8-state):
--PPPP-SS--HHHHTT-SEEEEEEEETTTEEEEEEEEESS--HHHHHHHHHHHHHHHHHHHHHHHHHHHHHPPPPPP----PPPHHHHHHHHHHHHHHHHHHHH-TT--HHHHHHHHHHHHHHHHHH-TTS-HHHHHHHHHHHHHHHHHHHHHHHSB-TTS-BTTPPPPEEEEE-S-TTSSEEEEEEETTEEEEEEEEEE-TTSSB---HHHHHTT----BSEEEEE---GGGGT------S--HHHHHHHHHHHHHHHTTS-SS-SSEEEEEE-

Nearest PDB structures (foldseek):
  3u1k-assembly2_D  TM=9.385E-01  e=5.425E-24  Homo sapiens
  3u1k-assembly2_B  TM=9.330E-01  e=1.457E-23  Homo sapiens
  3u1k-assembly2_C  TM=9.378E-01  e=1.948E-23  Homo sapiens
  3u1k-assembly1_A  TM=9.246E-01  e=3.102E-23  Homo sapiens
  4nbq-assembly1_B  TM=9.281E-01  e=3.545E-17  Coxiella burnetii RSA 493